Protein AF-A0AAV4ZTL1-F1 (afdb_monomer_lite)

Radius of gyration: 17.16 Å; chains: 1; bounding box: 47×33×58 Å

Sequence (222 aa):
MPHYDTDDAIWAQVLVLAEACQGESNSFTVVEPFREVDAARPLYVLIHPGDTVQTRSDVAGHSEAEAILGYSAERQEMMADDVERLKKAGWDFVVLHRFSSSYGFGTSNTVDWFEDAIDEMHERGAVLFGDQLEEAAAWLLSEARAVERPAVLLSGSWSSADYGCVAIVGSLLELAGARVHLAPSACISPDGSGEEWKPEAPTPSVEDLVAYGTSATHGPRA

Secondary structure (DSSP, 8-state):
-----TT-HHHHHHHHHHHHHTT----EEEEE--S---TTS-EEEEESTT-----TTTSTT-HHHHHHHHHHHHHHHHHHHHHHHHHHTT-EEEEEE---TTS---TTSS-HHHHHHHHHHHHHSEEEEES-HHHHHHHHHHTS-GGGSS-EEEEEB--BTTT-HHHHHHHHHHHTT--EEE-TT-BSSTTS-SPBP--SSPPPPHHHHHHHHHT-------

Structure (mmCIF, N/CA/C/O backbone):
data_AF-A0AAV4ZTL1-F1
#
_entry.id   AF-A0AAV4ZTL1-F1
#
loop_
_atom_site.group_PDB
_atom_site.id
_atom_site.type_symbol
_atom_site.label_atom_id
_atom_site.label_alt_id
_atom_site.label_comp_id
_atom_site.label_asym_id
_atom_site.label_entity_id
_atom_site.label_seq_id
_atom_site.pdbx_PDB_ins_code
_atom_site.Cartn_x
_atom_site.Cartn_y
_atom_site.Cartn_z
_atom_site.occupancy
_atom_site.B_iso_or_equiv
_atom_site.auth_seq_id
_atom_site.auth_comp_id
_atom_site.auth_asym_id
_atom_site.auth_atom_id
_atom_site.pdbx_PDB_model_num
ATOM 1 N N . MET A 1 1 ? 28.108 12.965 -8.223 1.00 27.61 1 MET A N 1
ATOM 2 C CA . MET A 1 1 ? 27.682 12.857 -6.817 1.00 27.61 1 MET A CA 1
ATOM 3 C C . MET A 1 1 ? 26.444 13.720 -6.701 1.00 27.61 1 MET A C 1
ATOM 5 O O . MET A 1 1 ? 26.608 14.934 -6.775 1.00 27.61 1 MET A O 1
ATOM 9 N N . PRO A 1 2 ? 25.232 13.150 -6.675 1.00 34.34 2 PRO A N 1
ATOM 10 C CA . PRO A 1 2 ? 24.062 13.944 -6.342 1.00 34.34 2 PRO A CA 1
ATOM 11 C C . PRO A 1 2 ? 24.229 14.428 -4.898 1.00 34.34 2 PRO A C 1
ATOM 13 O O . PRO A 1 2 ? 24.739 13.699 -4.045 1.00 34.34 2 PRO A O 1
ATOM 16 N N . HIS A 1 3 ? 23.911 15.697 -4.670 1.00 29.69 3 HIS A N 1
ATOM 17 C CA . HIS A 1 3 ? 23.883 16.292 -3.345 1.00 29.69 3 HIS A CA 1
ATOM 18 C C . HIS A 1 3 ? 22.643 15.758 -2.630 1.00 29.69 3 HIS A C 1
ATOM 20 O O . HIS A 1 3 ? 21.540 16.186 -2.940 1.00 29.69 3 HIS A O 1
ATOM 26 N N . TYR A 1 4 ? 22.829 14.808 -1.719 1.00 42.81 4 TYR A N 1
ATOM 27 C CA . TYR A 1 4 ? 21.798 14.460 -0.753 1.00 42.81 4 TYR A CA 1
ATOM 28 C C . TYR A 1 4 ? 21.835 15.526 0.336 1.00 42.81 4 TYR A C 1
ATOM 30 O O . TYR A 1 4 ? 22.854 15.663 1.023 1.00 42.81 4 TYR A O 1
ATOM 38 N N . ASP A 1 5 ? 20.764 16.308 0.457 1.00 41.34 5 ASP A N 1
ATOM 39 C CA . ASP A 1 5 ? 20.513 16.999 1.712 1.00 41.34 5 ASP A CA 1
ATOM 40 C C . ASP A 1 5 ? 20.334 15.925 2.785 1.00 41.34 5 ASP A C 1
ATOM 42 O O . ASP A 1 5 ? 19.692 14.896 2.587 1.00 41.34 5 ASP A O 1
ATOM 46 N N . THR A 1 6 ? 20.969 16.142 3.925 1.00 39.81 6 THR A N 1
ATOM 47 C CA . THR A 1 6 ? 20.973 15.272 5.106 1.00 39.81 6 THR A CA 1
ATOM 48 C C . THR A 1 6 ? 19.593 15.054 5.747 1.00 39.81 6 THR A C 1
ATOM 50 O O . THR A 1 6 ? 19.524 14.482 6.834 1.00 39.81 6 THR A O 1
ATOM 53 N N . ASP A 1 7 ? 18.519 15.495 5.096 1.00 47.19 7 ASP A N 1
ATOM 54 C CA . ASP A 1 7 ? 17.181 15.611 5.667 1.00 47.19 7 ASP A CA 1
ATOM 55 C C . ASP A 1 7 ? 16.284 14.393 5.416 1.00 47.19 7 ASP A C 1
ATOM 57 O O . ASP A 1 7 ? 15.260 14.289 6.083 1.00 47.19 7 ASP A 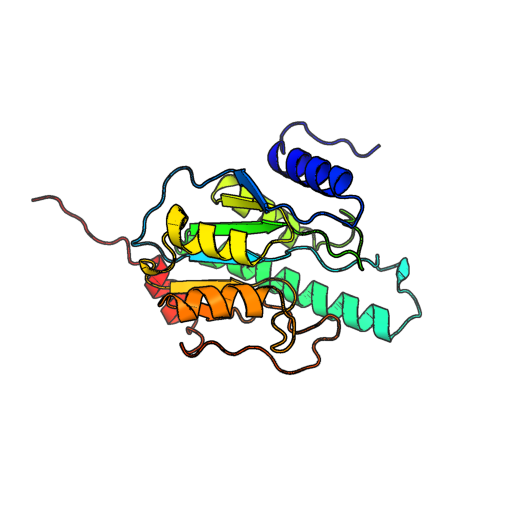O 1
ATOM 61 N N . ASP A 1 8 ? 16.698 13.408 4.608 1.00 65.38 8 ASP A N 1
ATOM 62 C CA . ASP A 1 8 ? 15.930 12.165 4.452 1.00 65.38 8 ASP A CA 1
ATOM 63 C C . ASP A 1 8 ? 16.649 10.918 5.000 1.00 65.38 8 ASP A C 1
ATOM 65 O O . ASP A 1 8 ? 17.135 10.022 4.300 1.00 65.38 8 ASP A O 1
ATOM 69 N N . ALA A 1 9 ? 16.767 10.889 6.330 1.00 75.50 9 ALA A N 1
ATOM 70 C CA . ALA A 1 9 ? 17.403 9.798 7.065 1.00 75.50 9 ALA A CA 1
ATOM 71 C C . ALA A 1 9 ? 16.668 8.452 6.916 1.00 75.50 9 ALA A C 1
ATOM 73 O O . ALA A 1 9 ? 17.272 7.406 7.173 1.00 75.50 9 ALA A O 1
ATOM 74 N N . ILE A 1 10 ? 15.386 8.467 6.542 1.00 77.75 10 ILE A N 1
ATOM 75 C CA . ILE A 1 10 ? 14.560 7.266 6.375 1.00 77.75 10 ILE A CA 1
ATOM 76 C C . ILE A 1 10 ? 14.900 6.612 5.044 1.00 77.75 10 ILE A C 1
ATOM 78 O O . ILE A 1 10 ? 15.256 5.429 5.015 1.00 77.75 10 ILE A O 1
ATOM 82 N N . TRP A 1 11 ? 14.897 7.388 3.960 1.00 76.31 11 TRP A N 1
ATOM 83 C CA . TRP A 1 11 ? 15.276 6.875 2.650 1.00 76.31 11 TRP A CA 1
ATOM 84 C C . TRP A 1 11 ? 16.712 6.349 2.624 1.00 76.31 11 TRP A C 1
ATOM 86 O O . TRP A 1 11 ? 16.974 5.254 2.123 1.00 76.31 11 TRP A O 1
ATOM 96 N N . ALA A 1 12 ? 17.646 7.053 3.270 1.00 77.50 12 ALA A N 1
ATOM 97 C CA . ALA A 1 12 ? 19.020 6.576 3.410 1.00 77.50 12 ALA A CA 1
ATOM 98 C C . ALA A 1 12 ? 19.103 5.205 4.112 1.00 77.50 12 ALA A C 1
ATOM 100 O O . ALA A 1 12 ? 19.900 4.353 3.716 1.00 77.50 12 ALA A O 1
ATOM 101 N N . GLN A 1 13 ? 18.272 4.960 5.131 1.00 80.00 13 GLN A N 1
ATOM 102 C CA . GLN A 1 13 ? 18.209 3.660 5.807 1.00 80.00 13 GLN A CA 1
ATOM 103 C C . GLN A 1 13 ? 17.609 2.575 4.914 1.00 80.00 13 GLN A C 1
ATOM 105 O O . GLN A 1 13 ? 18.145 1.467 4.873 1.00 80.00 13 GLN A O 1
ATOM 110 N N . VAL A 1 14 ? 16.549 2.890 4.164 1.00 78.62 14 VAL A N 1
ATOM 111 C CA . VAL A 1 14 ? 15.962 1.978 3.170 1.00 78.62 14 VAL A CA 1
ATOM 112 C C . VAL A 1 14 ? 17.004 1.573 2.125 1.00 78.62 14 VAL A C 1
ATOM 114 O O . VAL A 1 14 ? 17.140 0.386 1.837 1.00 78.62 14 VAL A O 1
ATOM 117 N N . LEU A 1 15 ? 17.797 2.521 1.616 1.00 77.00 15 LEU A N 1
ATOM 118 C CA . LEU A 1 15 ? 18.867 2.243 0.653 1.00 77.00 15 LEU A CA 1
ATOM 119 C C . LEU A 1 15 ? 19.981 1.371 1.245 1.00 77.00 15 LEU A C 1
ATOM 121 O O . LEU A 1 15 ? 20.440 0.444 0.581 1.00 77.00 15 LEU A O 1
ATOM 125 N N . VAL A 1 16 ? 20.391 1.617 2.494 1.00 79.88 16 VAL A N 1
ATOM 126 C CA . VAL A 1 16 ? 21.383 0.773 3.188 1.00 79.88 16 VAL A CA 1
ATOM 127 C C . VAL A 1 16 ? 20.865 -0.652 3.362 1.00 79.88 16 VAL A C 1
ATOM 129 O O . VAL A 1 16 ? 21.609 -1.608 3.137 1.00 79.88 16 VAL A O 1
ATOM 132 N N . LEU A 1 17 ? 19.594 -0.807 3.744 1.00 79.38 17 LEU A N 1
ATOM 133 C CA . LEU A 1 17 ? 18.962 -2.119 3.839 1.00 79.38 17 LEU A CA 1
ATOM 134 C C . LEU A 1 17 ? 18.933 -2.788 2.463 1.00 79.38 17 LEU A C 1
ATOM 136 O O . LEU A 1 17 ? 19.418 -3.908 2.344 1.00 79.38 17 LEU A O 1
ATOM 140 N N . ALA A 1 18 ? 18.482 -2.093 1.418 1.00 75.31 18 ALA A N 1
ATOM 141 C CA . ALA A 1 18 ? 18.460 -2.604 0.048 1.00 75.31 18 ALA A CA 1
ATOM 142 C C . ALA A 1 18 ? 19.847 -3.042 -0.456 1.00 75.31 18 ALA A C 1
ATOM 144 O O . ALA A 1 18 ? 19.978 -4.120 -1.037 1.00 75.31 18 ALA A O 1
ATOM 145 N N . GLU A 1 19 ? 20.900 -2.264 -0.192 1.00 75.56 19 GLU A N 1
ATOM 146 C CA . GLU A 1 19 ? 22.274 -2.614 -0.573 1.00 75.56 19 GLU A CA 1
ATOM 147 C C . GLU A 1 19 ? 22.782 -3.847 0.190 1.00 75.56 19 GLU A C 1
ATOM 149 O O . GLU A 1 19 ? 23.400 -4.738 -0.400 1.00 75.56 19 GLU A O 1
ATOM 154 N N . ALA A 1 20 ? 22.468 -3.950 1.486 1.00 73.81 20 ALA A N 1
ATOM 155 C CA . ALA A 1 20 ? 22.814 -5.111 2.305 1.00 73.81 20 ALA A CA 1
ATOM 156 C C . ALA A 1 20 ? 22.097 -6.395 1.852 1.00 73.81 20 ALA A C 1
ATOM 158 O O . ALA A 1 20 ? 22.579 -7.495 2.122 1.00 73.81 20 ALA A O 1
ATOM 159 N N . CYS A 1 21 ? 20.967 -6.264 1.154 1.00 68.81 21 CYS A N 1
ATOM 160 C CA . CYS A 1 21 ? 20.159 -7.388 0.703 1.00 68.81 21 CYS A CA 1
ATOM 161 C C . CYS A 1 21 ? 20.753 -8.136 -0.497 1.00 68.81 21 CYS A C 1
ATOM 163 O O . CYS A 1 21 ? 20.411 -9.301 -0.667 1.00 68.81 21 CYS A O 1
ATOM 165 N N . GLN A 1 22 ? 21.610 -7.507 -1.317 1.00 62.38 22 GLN A N 1
ATOM 166 C CA . GLN A 1 22 ? 22.313 -8.095 -2.482 1.00 62.38 22 GLN A CA 1
ATOM 167 C C . GLN A 1 22 ? 21.495 -9.093 -3.346 1.00 62.38 22 GLN A C 1
ATOM 169 O O . GLN A 1 22 ? 22.062 -10.000 -3.950 1.00 62.38 22 GLN A O 1
ATOM 174 N N . GLY A 1 23 ? 20.168 -8.935 -3.435 1.00 55.22 23 GLY A N 1
ATOM 175 C CA . GLY A 1 23 ? 19.275 -9.837 -4.177 1.00 55.22 23 GLY A CA 1
ATOM 176 C C . GLY A 1 23 ? 18.859 -11.139 -3.467 1.00 55.22 23 GLY A C 1
ATOM 177 O O . GLY A 1 23 ? 18.224 -11.974 -4.105 1.00 55.22 23 GLY A O 1
ATOM 178 N N . GLU A 1 24 ? 19.175 -11.322 -2.180 1.00 54.44 24 GLU A N 1
ATOM 179 C CA . GLU A 1 24 ? 18.885 -12.543 -1.400 1.00 54.44 24 GLU A CA 1
ATOM 180 C C . GLU A 1 24 ? 18.150 -12.294 -0.066 1.00 54.44 24 GLU A C 1
ATOM 182 O O . GLU A 1 24 ? 18.087 -13.187 0.787 1.00 54.44 24 GLU A O 1
ATOM 187 N N . SER A 1 25 ? 17.617 -11.097 0.187 1.00 55.78 25 SER A N 1
ATOM 188 C CA . SER A 1 25 ? 17.125 -10.813 1.536 1.00 55.78 25 SER A CA 1
ATOM 189 C C . SER A 1 25 ? 15.776 -11.433 1.855 1.00 55.78 25 SER A C 1
ATOM 191 O O . SER A 1 25 ? 14.720 -10.942 1.482 1.00 55.78 25 SER A O 1
ATOM 193 N N . ASN A 1 26 ? 15.840 -12.465 2.688 1.00 59.97 26 ASN A N 1
ATOM 194 C CA . ASN A 1 26 ? 14.713 -13.038 3.408 1.00 59.97 26 ASN A CA 1
ATOM 195 C C . ASN A 1 26 ? 14.472 -12.318 4.748 1.00 59.97 26 ASN A C 1
ATOM 197 O O . ASN A 1 26 ? 14.180 -12.985 5.735 1.00 59.97 26 ASN A O 1
ATOM 201 N N . SER A 1 27 ? 14.670 -11.003 4.868 1.00 75.62 27 SER A N 1
ATOM 202 C CA . SER A 1 27 ? 14.387 -10.286 6.123 1.00 75.62 27 SER A CA 1
ATOM 203 C C . SER A 1 27 ? 13.183 -9.363 5.989 1.00 75.62 27 SER A C 1
ATOM 205 O O . SER A 1 27 ? 12.902 -8.848 4.912 1.00 75.62 27 SER A O 1
ATOM 207 N N . PHE A 1 28 ? 12.467 -9.173 7.094 1.00 88.00 28 PHE A N 1
ATOM 208 C CA . PHE A 1 28 ? 11.519 -8.084 7.297 1.00 88.00 28 PHE A CA 1
ATOM 209 C C . PHE A 1 28 ? 12.088 -7.151 8.365 1.00 88.00 28 PHE A C 1
ATOM 211 O O . PHE A 1 28 ? 12.741 -7.579 9.320 1.00 88.00 28 PHE A O 1
ATOM 218 N N . THR A 1 29 ? 11.916 -5.850 8.180 1.00 90.62 29 THR A N 1
ATOM 219 C CA . THR A 1 29 ? 12.429 -4.819 9.078 1.00 90.62 29 THR A CA 1
ATOM 220 C C . THR A 1 29 ? 11.440 -3.671 9.149 1.00 90.62 29 THR A C 1
ATOM 222 O O . THR A 1 29 ? 10.982 -3.150 8.137 1.00 90.62 29 THR A O 1
ATOM 225 N N . VAL A 1 30 ? 11.137 -3.246 10.369 1.00 92.12 30 VAL A N 1
ATOM 226 C CA . VAL A 1 30 ? 10.421 -1.997 10.621 1.00 92.12 30 VAL A CA 1
ATOM 227 C C . VAL A 1 30 ? 11.470 -0.889 10.655 1.00 92.12 30 VAL A C 1
ATOM 229 O O . VAL A 1 30 ? 12.290 -0.860 11.572 1.00 92.12 30 VAL A O 1
ATOM 232 N N . VAL A 1 31 ? 11.479 -0.025 9.640 1.00 89.69 31 VAL A N 1
ATOM 233 C CA . VAL A 1 31 ? 12.410 1.111 9.536 1.00 89.69 31 VAL A CA 1
ATOM 234 C C . VAL A 1 31 ? 11.935 2.246 10.438 1.00 89.69 31 VAL A C 1
ATOM 236 O O . VAL A 1 31 ? 12.693 2.745 11.265 1.00 89.69 31 VAL A O 1
ATOM 239 N N . GLU A 1 32 ? 10.649 2.582 10.347 1.00 92.62 32 GLU A N 1
ATOM 240 C CA . GLU A 1 32 ? 9.984 3.514 11.256 1.00 92.62 32 GLU A CA 1
ATOM 241 C C . GLU A 1 32 ? 8.600 2.959 11.625 1.00 92.62 32 GLU A C 1
ATOM 243 O O . GLU A 1 32 ? 7.787 2.701 10.738 1.00 92.62 32 GLU A O 1
ATOM 248 N N . PRO A 1 33 ? 8.303 2.714 12.913 1.00 93.19 33 PRO A N 1
ATOM 249 C CA . PRO A 1 33 ? 6.962 2.329 13.333 1.00 93.19 33 PRO A CA 1
ATOM 250 C C . PRO A 1 33 ? 6.037 3.551 13.377 1.00 93.19 33 PRO A C 1
ATOM 252 O O . PRO A 1 33 ? 6.486 4.694 13.435 1.00 93.19 33 PRO A O 1
ATOM 255 N N . PHE A 1 34 ? 4.728 3.312 13.475 1.00 90.38 34 PHE A N 1
ATOM 256 C CA . PHE A 1 34 ? 3.788 4.381 13.802 1.00 90.38 34 PHE A CA 1
ATOM 257 C C . PHE A 1 34 ? 4.176 5.086 15.105 1.00 90.38 34 PHE A C 1
ATOM 259 O O . PHE A 1 34 ? 4.433 4.445 16.126 1.00 90.38 34 PHE A O 1
ATOM 266 N N . ARG A 1 35 ? 4.124 6.421 15.097 1.00 86.81 35 ARG A N 1
ATOM 267 C CA . ARG A 1 35 ? 4.244 7.221 16.327 1.00 86.81 35 ARG A CA 1
ATOM 268 C C . ARG A 1 35 ? 3.035 7.034 17.239 1.00 86.81 35 ARG A C 1
ATOM 270 O O . ARG A 1 35 ? 3.176 6.986 18.457 1.00 86.81 35 ARG A O 1
ATOM 277 N N . GLU A 1 36 ? 1.855 6.923 16.638 1.00 86.31 36 GLU A N 1
ATOM 278 C CA . GLU A 1 36 ? 0.590 6.635 17.302 1.00 86.31 36 GLU A CA 1
ATOM 279 C C . GLU A 1 36 ? -0.311 5.859 16.337 1.00 86.31 36 GLU A C 1
ATOM 281 O O . GLU A 1 36 ? -0.313 6.129 15.137 1.00 86.31 36 GLU A O 1
ATOM 286 N N . VAL A 1 37 ? -1.064 4.893 16.864 1.00 87.25 37 VAL A N 1
ATOM 287 C CA . VAL A 1 37 ? -2.004 4.071 16.095 1.00 87.25 37 VAL A CA 1
ATOM 288 C C . VAL A 1 37 ? -3.419 4.372 16.567 1.00 87.25 37 VAL A C 1
ATOM 290 O O . VAL A 1 37 ? -3.788 4.033 17.694 1.00 87.25 37 VAL A O 1
ATOM 293 N N . ASP A 1 38 ? -4.228 4.962 15.689 1.00 88.69 38 ASP A N 1
ATOM 294 C CA . ASP A 1 38 ? -5.650 5.200 15.927 1.00 88.69 38 ASP A CA 1
ATOM 295 C C . ASP A 1 38 ? -6.482 4.204 15.114 1.00 88.69 38 ASP A C 1
ATOM 297 O O . ASP A 1 38 ? -6.737 4.400 13.929 1.00 88.69 38 ASP A O 1
ATOM 301 N N . ALA A 1 39 ? -6.929 3.123 15.757 1.00 88.44 39 ALA A N 1
ATOM 302 C CA . ALA A 1 39 ? -7.715 2.079 15.098 1.00 88.44 39 ALA A CA 1
ATOM 303 C C . ALA A 1 39 ? -9.040 2.593 14.495 1.00 88.44 39 ALA A C 1
ATOM 305 O O . ALA A 1 39 ? -9.591 1.942 13.612 1.00 88.44 39 ALA A O 1
ATOM 306 N N . ALA A 1 40 ? -9.540 3.763 14.919 1.00 89.56 40 ALA A N 1
ATOM 307 C CA . ALA A 1 40 ? -10.729 4.369 14.324 1.00 89.56 40 ALA A CA 1
ATOM 308 C C . ALA A 1 40 ? -10.458 4.995 12.946 1.00 89.56 40 ALA A C 1
ATOM 310 O O . ALA A 1 40 ? -11.406 5.268 12.208 1.00 89.56 40 ALA A O 1
ATOM 311 N N . ARG A 1 41 ? -9.188 5.221 12.585 1.00 92.31 41 ARG A N 1
ATOM 312 C CA . ARG A 1 41 ? -8.804 5.726 11.265 1.00 92.31 41 ARG A CA 1
ATOM 313 C C . ARG A 1 41 ? -8.608 4.579 10.289 1.00 92.31 41 ARG A C 1
ATOM 315 O O . ARG A 1 41 ? -8.015 3.569 10.668 1.00 92.31 41 ARG A O 1
ATOM 322 N N . PRO A 1 42 ? -9.050 4.721 9.035 1.00 95.25 42 PRO A N 1
ATOM 323 C CA . PRO A 1 42 ? -8.707 3.779 7.980 1.00 95.25 42 PRO A CA 1
ATOM 324 C C . PRO A 1 42 ? -7.205 3.815 7.661 1.00 95.25 42 PRO A C 1
ATOM 326 O O . PRO A 1 42 ? -6.513 4.792 7.956 1.00 95.25 42 PRO A O 1
ATOM 329 N N . LEU A 1 43 ? -6.716 2.735 7.055 1.00 96.50 43 LEU A N 1
ATOM 330 C CA . LEU A 1 43 ? -5.301 2.520 6.761 1.00 96.50 43 LEU A CA 1
ATOM 331 C C . LEU A 1 43 ? -5.071 2.400 5.253 1.00 96.50 43 LEU A C 1
ATOM 333 O O . LEU A 1 43 ? -5.728 1.597 4.597 1.00 96.50 43 LEU A O 1
ATOM 337 N N . TYR A 1 44 ? -4.117 3.155 4.717 1.00 96.19 44 TYR A N 1
ATOM 338 C CA . TYR A 1 44 ? -3.590 2.974 3.367 1.00 96.19 44 TYR A CA 1
ATOM 339 C C . TYR A 1 44 ? -2.228 2.287 3.441 1.00 96.19 44 TYR A C 1
ATOM 341 O O . TYR A 1 44 ? -1.335 2.758 4.146 1.00 96.19 44 TYR A O 1
ATOM 349 N N . VAL A 1 45 ? -2.069 1.172 2.730 1.00 96.19 45 VAL A N 1
ATOM 350 C CA . VAL A 1 45 ? -0.812 0.421 2.657 1.00 96.19 45 VAL A CA 1
ATOM 351 C C . VAL A 1 45 ? -0.331 0.414 1.215 1.00 96.19 45 VAL A C 1
ATOM 353 O O . VAL A 1 45 ? -0.996 -0.132 0.334 1.00 96.19 45 VAL A O 1
ATOM 356 N N . LEU A 1 46 ? 0.841 0.994 0.986 1.00 93.50 46 LEU A N 1
ATOM 357 C CA . LEU A 1 46 ? 1.492 1.028 -0.313 1.00 93.50 46 LEU A CA 1
ATOM 358 C C . LEU A 1 46 ? 2.649 0.029 -0.333 1.00 93.50 46 LEU A C 1
ATOM 360 O O . LEU A 1 46 ? 3.629 0.189 0.395 1.00 93.50 46 LEU A O 1
ATOM 364 N N . ILE A 1 47 ? 2.532 -1.017 -1.146 1.00 90.44 47 ILE A N 1
ATOM 365 C CA . ILE A 1 47 ? 3.512 -2.105 -1.217 1.00 90.44 47 ILE A CA 1
ATOM 366 C C . ILE A 1 47 ? 4.330 -1.958 -2.491 1.00 90.44 47 ILE A C 1
ATOM 368 O O . ILE A 1 47 ? 3.787 -1.957 -3.588 1.00 90.44 47 ILE A O 1
ATOM 372 N N . HIS A 1 48 ? 5.652 -1.922 -2.369 1.00 81.44 48 HIS A N 1
ATOM 373 C CA . HIS A 1 48 ? 6.542 -1.881 -3.527 1.00 81.44 48 HIS A CA 1
ATOM 374 C C . HIS A 1 48 ? 6.316 -0.632 -4.409 1.00 81.44 48 HIS A C 1
ATOM 376 O O . HIS A 1 48 ? 5.976 -0.759 -5.589 1.00 81.44 48 HIS A O 1
ATOM 382 N N . PRO A 1 49 ? 6.484 0.584 -3.856 1.00 68.94 49 PRO A N 1
ATOM 383 C CA . PRO A 1 49 ? 6.115 1.819 -4.547 1.00 68.94 49 PRO A CA 1
ATOM 384 C C . PRO A 1 49 ? 6.887 2.074 -5.858 1.00 68.94 49 PRO A C 1
ATOM 386 O O . PRO A 1 49 ? 6.379 2.773 -6.719 1.00 68.94 49 PRO A O 1
ATOM 389 N N . GLY A 1 50 ? 8.085 1.509 -6.050 1.00 60.19 50 GLY A N 1
ATOM 390 C CA . GLY A 1 50 ? 9.030 1.961 -7.084 1.00 60.19 50 GLY A CA 1
ATOM 391 C C . GLY A 1 50 ? 9.411 0.978 -8.197 1.00 60.19 50 GLY A C 1
ATOM 392 O O . GLY A 1 50 ? 10.501 1.121 -8.749 1.00 60.19 50 GLY A O 1
ATOM 393 N N . ASP A 1 51 ? 8.595 -0.020 -8.548 1.00 59.12 51 ASP A N 1
ATOM 394 C CA . ASP A 1 51 ? 8.972 -0.936 -9.638 1.00 59.12 51 ASP A CA 1
ATOM 395 C C . ASP A 1 51 ? 8.741 -0.319 -11.033 1.00 59.12 51 ASP A C 1
ATOM 397 O O . ASP A 1 51 ? 7.702 -0.490 -11.670 1.00 59.12 51 ASP A O 1
ATOM 401 N N . THR A 1 52 ? 9.778 0.351 -11.540 1.00 49.69 52 THR A N 1
ATOM 402 C CA . THR A 1 52 ? 10.109 0.423 -12.973 1.00 49.69 52 THR A CA 1
ATOM 403 C C . THR A 1 52 ? 11.592 0.676 -13.141 1.00 49.69 52 THR A C 1
ATOM 405 O O . THR A 1 52 ? 12.136 1.613 -12.572 1.00 49.69 52 THR A O 1
ATOM 408 N N . VAL A 1 53 ? 12.278 -0.145 -13.931 1.00 46.91 53 VAL A N 1
ATOM 409 C CA . VAL A 1 53 ? 13.761 -0.192 -13.917 1.00 46.91 53 VAL A CA 1
ATOM 410 C C . VAL A 1 53 ? 14.376 0.177 -15.234 1.00 46.91 53 VAL A C 1
ATOM 412 O O . VAL A 1 53 ? 15.475 -0.229 -15.590 1.00 46.91 53 VAL A O 1
ATOM 415 N N . GLN A 1 54 ? 13.662 0.974 -15.997 1.00 51.06 54 GLN A N 1
ATOM 416 C CA . GLN A 1 54 ? 14.174 1.368 -17.278 1.00 51.06 54 GLN A CA 1
ATOM 417 C C . GLN A 1 54 ? 13.934 2.856 -17.396 1.00 51.06 54 GLN A C 1
ATOM 419 O O . GLN A 1 54 ? 12.794 3.316 -17.444 1.00 51.06 54 GLN A O 1
ATOM 424 N N . THR A 1 55 ? 15.025 3.622 -17.387 1.00 55.94 55 THR A N 1
ATOM 425 C CA . THR A 1 55 ? 14.927 5.031 -17.746 1.00 55.94 55 THR A CA 1
ATOM 426 C C . THR A 1 55 ? 14.325 5.106 -19.151 1.00 55.94 55 THR A C 1
ATOM 428 O O . THR A 1 55 ? 14.474 4.183 -19.958 1.00 55.94 55 THR A O 1
ATOM 431 N N . ARG A 1 56 ? 13.674 6.219 -19.506 1.00 60.72 56 ARG A N 1
ATOM 432 C CA . ARG A 1 56 ? 13.163 6.411 -20.881 1.00 60.72 56 ARG A CA 1
ATOM 433 C C . ARG A 1 56 ? 14.244 6.188 -21.952 1.00 60.72 56 ARG A C 1
ATOM 435 O O . ARG A 1 56 ? 13.921 5.805 -23.070 1.00 60.72 56 ARG A O 1
ATOM 442 N N . SER A 1 57 ? 15.518 6.408 -21.617 1.00 61.38 57 SER A N 1
ATOM 443 C CA . SER A 1 57 ? 16.664 6.089 -22.475 1.00 61.38 57 SER A CA 1
ATOM 444 C C . SER A 1 57 ? 16.988 4.596 -22.573 1.00 61.38 57 SER A C 1
ATOM 446 O O . SER A 1 57 ? 17.435 4.170 -23.635 1.00 61.38 57 SER A O 1
ATOM 448 N N . ASP A 1 58 ? 16.756 3.809 -21.522 1.00 63.53 58 ASP A N 1
ATOM 449 C CA . ASP A 1 58 ? 17.039 2.365 -21.500 1.00 63.53 58 ASP A CA 1
ATOM 450 C C . ASP A 1 58 ? 16.026 1.558 -22.326 1.00 63.53 58 ASP A C 1
ATOM 452 O O . ASP A 1 58 ? 16.354 0.482 -22.821 1.00 63.53 58 ASP A O 1
ATOM 456 N N . VAL A 1 59 ? 14.807 2.083 -22.503 1.00 67.25 59 VAL A N 1
ATOM 457 C CA . VAL A 1 59 ? 13.735 1.435 -23.287 1.00 67.25 59 VAL A CA 1
ATOM 458 C C . VAL A 1 59 ? 13.583 1.964 -24.704 1.00 67.25 59 VAL A C 1
ATOM 460 O O . VAL A 1 59 ? 12.780 1.427 -25.461 1.00 67.25 59 VAL A O 1
ATOM 463 N N . ALA A 1 60 ? 14.318 3.012 -25.080 1.00 71.50 60 ALA A N 1
ATOM 464 C CA . ALA A 1 60 ? 14.104 3.699 -26.347 1.00 71.50 60 ALA A CA 1
ATOM 465 C C . ALA A 1 60 ? 14.235 2.736 -27.542 1.00 71.50 60 ALA A C 1
ATOM 467 O O . ALA A 1 60 ? 15.296 2.157 -27.784 1.00 71.50 60 ALA A O 1
ATOM 468 N N . GLY A 1 61 ? 13.154 2.582 -28.312 1.00 71.88 61 GLY A N 1
ATOM 469 C CA . GLY A 1 61 ? 13.107 1.663 -29.458 1.00 71.88 61 GLY A CA 1
ATOM 470 C C . GLY A 1 61 ? 12.720 0.218 -29.116 1.00 71.88 61 GLY A C 1
ATOM 471 O O . GLY A 1 61 ? 12.687 -0.626 -30.014 1.00 71.88 61 GLY A O 1
ATOM 472 N N . HIS A 1 62 ? 12.379 -0.062 -27.856 1.00 77.19 62 HIS A N 1
ATOM 473 C CA . HIS A 1 62 ? 11.815 -1.325 -27.384 1.00 77.19 62 HIS A CA 1
ATOM 474 C C . HIS A 1 62 ? 10.343 -1.115 -26.997 1.00 77.19 62 HIS A C 1
ATOM 476 O O . HIS A 1 62 ? 10.021 -0.852 -25.845 1.00 77.19 62 HIS A O 1
ATOM 482 N N . SER A 1 63 ? 9.426 -1.253 -27.957 1.00 78.00 63 SER A N 1
ATOM 483 C CA . SER A 1 63 ? 8.010 -0.871 -27.792 1.00 78.00 63 SER A CA 1
ATOM 484 C C . SER A 1 63 ? 7.280 -1.542 -26.620 1.00 78.00 63 SER A C 1
ATOM 486 O O . SER A 1 63 ? 6.377 -0.954 -26.040 1.00 78.00 63 SER A O 1
ATOM 488 N N . GLU A 1 64 ? 7.646 -2.778 -26.278 1.00 72.00 64 GLU A N 1
ATOM 489 C CA . GLU A 1 64 ? 7.083 -3.501 -25.127 1.00 72.00 64 GLU A CA 1
ATOM 490 C C . GLU A 1 64 ? 7.564 -2.900 -23.799 1.00 72.00 64 GLU A C 1
ATOM 492 O O . GLU A 1 64 ? 6.772 -2.647 -22.897 1.00 72.00 64 GLU A O 1
ATOM 497 N N . ALA A 1 65 ? 8.854 -2.582 -23.718 1.00 71.94 65 ALA A N 1
ATOM 498 C CA . ALA A 1 65 ? 9.469 -1.939 -22.566 1.00 71.94 65 ALA A CA 1
ATOM 499 C C . ALA A 1 65 ? 8.952 -0.499 -22.365 1.00 71.94 65 ALA A C 1
ATOM 501 O O . ALA A 1 65 ? 8.682 -0.080 -21.242 1.00 71.94 65 ALA A O 1
ATOM 502 N N . GLU A 1 66 ? 8.732 0.241 -23.457 1.00 76.00 66 GLU A N 1
ATOM 503 C CA . GLU A 1 66 ? 8.100 1.568 -23.430 1.00 76.00 66 GLU A CA 1
ATOM 504 C C . GLU A 1 66 ? 6.654 1.509 -22.912 1.00 76.00 66 GLU A C 1
ATOM 506 O O . GLU A 1 66 ? 6.239 2.386 -22.154 1.00 76.00 66 GLU A O 1
ATOM 511 N N . ALA A 1 67 ? 5.893 0.474 -23.284 1.00 76.50 67 ALA A N 1
ATOM 512 C CA . ALA A 1 67 ? 4.523 0.279 -22.811 1.00 76.50 67 ALA A CA 1
ATOM 513 C C . ALA A 1 67 ? 4.469 -0.055 -21.311 1.00 76.50 67 ALA A C 1
ATOM 515 O O . ALA A 1 67 ? 3.665 0.533 -20.591 1.00 76.50 67 ALA A O 1
ATOM 516 N N . ILE A 1 68 ? 5.360 -0.932 -20.836 1.00 74.50 68 ILE A N 1
ATOM 517 C CA . ILE A 1 68 ? 5.522 -1.261 -19.408 1.00 74.50 68 ILE A CA 1
ATOM 518 C C . ILE A 1 68 ? 5.860 -0.001 -18.600 1.00 74.50 68 ILE A C 1
ATOM 520 O O . ILE A 1 68 ? 5.240 0.273 -17.572 1.00 74.50 68 ILE A O 1
ATOM 524 N N . LEU A 1 69 ? 6.807 0.806 -19.093 1.00 75.50 69 LEU A N 1
ATOM 525 C CA . LEU A 1 69 ? 7.193 2.056 -18.440 1.00 75.50 69 LEU A CA 1
ATOM 526 C C . LEU A 1 69 ? 6.034 3.061 -18.394 1.00 75.50 69 LEU A C 1
ATOM 528 O O . LEU A 1 69 ? 5.808 3.687 -17.362 1.00 75.50 69 LEU A O 1
ATOM 532 N N . GLY A 1 70 ? 5.295 3.212 -19.498 1.00 77.75 70 GLY A N 1
ATOM 533 C CA . GLY A 1 70 ? 4.130 4.095 -19.563 1.00 77.75 70 GLY A CA 1
ATOM 534 C C . GLY A 1 70 ? 3.019 3.676 -18.600 1.00 77.75 70 GLY A C 1
ATOM 535 O O . GLY A 1 70 ? 2.487 4.520 -17.885 1.00 77.75 70 GLY A O 1
ATOM 536 N N . TYR A 1 71 ? 2.724 2.376 -18.539 1.00 79.44 71 TYR A N 1
ATOM 537 C CA . TYR A 1 71 ? 1.736 1.825 -17.618 1.00 79.44 71 TYR A CA 1
ATOM 538 C C . TYR A 1 71 ? 2.125 2.068 -16.156 1.00 79.44 71 TYR A C 1
ATOM 540 O O . TYR A 1 71 ? 1.327 2.602 -15.393 1.00 79.44 71 TYR A O 1
ATOM 548 N N . SER A 1 72 ? 3.358 1.740 -15.760 1.00 77.44 72 SER A N 1
ATOM 549 C CA . SER A 1 72 ? 3.806 1.970 -14.378 1.00 77.44 72 SER A CA 1
ATOM 550 C C . SER A 1 72 ? 3.816 3.454 -14.007 1.00 77.44 72 SER A C 1
ATOM 552 O O . SER A 1 72 ? 3.379 3.803 -12.914 1.00 77.44 72 SER A O 1
ATOM 554 N N . ALA A 1 73 ? 4.229 4.342 -14.920 1.00 79.56 73 ALA A N 1
ATOM 555 C CA . ALA A 1 73 ? 4.194 5.784 -14.677 1.00 79.56 73 ALA A CA 1
ATOM 556 C C . ALA A 1 73 ? 2.764 6.287 -14.411 1.00 79.56 73 ALA A C 1
ATOM 558 O O . ALA A 1 73 ? 2.546 7.007 -13.440 1.00 79.56 73 ALA A O 1
ATOM 559 N N . GLU A 1 74 ? 1.783 5.852 -15.210 1.00 84.12 74 GLU A N 1
ATOM 560 C CA . GLU A 1 74 ? 0.366 6.173 -14.977 1.00 84.12 74 GLU A CA 1
ATOM 561 C C . GLU A 1 74 ? -0.099 5.680 -13.599 1.00 84.12 74 GLU A C 1
ATOM 563 O O . GLU A 1 74 ? -0.797 6.388 -12.873 1.00 84.12 74 GLU A O 1
ATOM 568 N N . ARG A 1 75 ? 0.322 4.478 -13.189 1.00 86.12 75 ARG A N 1
ATOM 569 C CA . ARG A 1 75 ? -0.027 3.942 -11.869 1.00 86.12 75 ARG A CA 1
ATOM 570 C C . ARG A 1 75 ? 0.619 4.715 -10.727 1.00 86.12 75 ARG A C 1
ATOM 572 O O . ARG A 1 75 ? -0.069 4.997 -9.752 1.00 86.12 75 ARG A O 1
ATOM 579 N N . GLN A 1 76 ? 1.879 5.113 -10.858 1.00 84.25 76 GLN A N 1
ATOM 580 C CA . GLN A 1 76 ? 2.561 5.952 -9.869 1.00 84.25 76 GLN A CA 1
ATOM 581 C C . GLN A 1 76 ? 1.888 7.323 -9.723 1.00 84.25 76 GLN A C 1
ATOM 583 O O . GLN A 1 76 ? 1.674 7.775 -8.599 1.00 84.25 76 GLN A O 1
ATOM 588 N N . GLU A 1 77 ? 1.467 7.953 -10.826 1.00 87.56 77 GLU A N 1
ATOM 589 C CA . GLU A 1 77 ? 0.676 9.194 -10.781 1.00 87.56 77 GLU A CA 1
ATOM 590 C C . GLU A 1 77 ? -0.630 8.993 -9.993 1.00 87.56 77 GLU A C 1
ATOM 592 O O . GLU A 1 77 ? -0.945 9.772 -9.092 1.00 87.56 77 GLU A O 1
ATOM 597 N N . MET A 1 78 ? -1.353 7.897 -10.250 1.00 89.75 78 MET A N 1
ATOM 598 C CA . MET A 1 78 ? -2.567 7.569 -9.495 1.00 89.75 78 MET A CA 1
ATOM 599 C C . MET A 1 78 ? -2.293 7.286 -8.010 1.00 89.75 78 MET A C 1
ATOM 601 O O . MET A 1 78 ? -3.103 7.656 -7.159 1.00 89.75 78 MET A O 1
ATOM 605 N N . MET A 1 79 ? -1.182 6.621 -7.677 1.00 90.06 79 MET A N 1
ATOM 606 C CA . MET A 1 79 ? -0.795 6.369 -6.283 1.00 90.06 79 MET A CA 1
ATOM 607 C C . MET A 1 79 ? -0.490 7.679 -5.552 1.00 90.06 79 MET A C 1
ATOM 609 O O . MET A 1 79 ? -0.880 7.830 -4.395 1.00 90.06 79 MET A O 1
ATOM 613 N N . ALA A 1 80 ? 0.160 8.633 -6.218 1.00 89.44 80 ALA A N 1
ATOM 614 C CA . ALA A 1 80 ? 0.428 9.954 -5.659 1.00 89.44 80 ALA A CA 1
ATOM 615 C C . ALA A 1 80 ? -0.875 10.726 -5.380 1.00 89.44 80 ALA A C 1
ATOM 617 O O . ALA A 1 80 ? -1.068 11.271 -4.290 1.00 89.44 80 ALA A O 1
ATOM 618 N N . ASP A 1 81 ? -1.820 10.688 -6.325 1.00 91.25 81 ASP A N 1
ATOM 619 C CA . ASP A 1 81 ? -3.160 11.260 -6.145 1.00 91.25 81 ASP A CA 1
ATOM 620 C C . ASP A 1 81 ? -3.924 10.608 -4.979 1.00 91.25 81 ASP A C 1
ATOM 622 O O . ASP A 1 81 ? -4.627 11.293 -4.221 1.00 91.25 81 ASP A O 1
ATOM 626 N N . ASP A 1 82 ? -3.781 9.290 -4.807 1.00 91.56 82 ASP A N 1
ATOM 627 C CA . ASP A 1 82 ? -4.344 8.566 -3.669 1.00 91.56 82 ASP A CA 1
ATOM 628 C C . ASP A 1 82 ? -3.764 9.068 -2.347 1.00 91.56 82 ASP A C 1
ATOM 630 O O . ASP A 1 82 ? -4.540 9.404 -1.448 1.00 91.56 82 ASP A O 1
ATOM 634 N N . VAL A 1 83 ? -2.438 9.187 -2.228 1.00 91.19 83 VAL A N 1
ATOM 635 C CA . VAL A 1 83 ? -1.785 9.696 -1.009 1.00 91.19 83 VAL A CA 1
ATOM 636 C C . VAL A 1 83 ? -2.327 11.074 -0.644 1.00 91.19 83 VAL A C 1
ATOM 638 O O . VAL A 1 83 ? -2.834 11.264 0.466 1.00 91.19 83 VAL A O 1
ATOM 641 N N . GLU A 1 84 ? -2.324 12.011 -1.591 1.00 91.31 84 GLU A N 1
ATOM 642 C CA . GLU A 1 84 ? -2.779 13.386 -1.368 1.00 91.31 84 GLU A CA 1
ATOM 643 C C . GLU A 1 84 ? -4.251 13.468 -0.940 1.00 91.31 84 GLU A C 1
ATOM 645 O O . GLU A 1 84 ? -4.633 14.246 -0.051 1.00 91.31 84 GLU A O 1
ATOM 650 N N . ARG A 1 85 ? -5.110 12.651 -1.553 1.00 90.44 85 ARG A N 1
ATOM 651 C CA . ARG A 1 85 ? -6.536 12.586 -1.215 1.00 90.44 85 ARG A CA 1
ATOM 652 C C . ARG A 1 85 ? -6.763 11.974 0.165 1.00 90.44 85 ARG A C 1
ATOM 654 O O . ARG A 1 85 ? -7.505 12.539 0.974 1.00 90.44 85 ARG A O 1
ATOM 661 N N . LEU A 1 86 ? -6.148 10.828 0.439 1.00 91.69 86 LEU A N 1
ATOM 662 C CA . LEU A 1 86 ? -6.342 10.071 1.679 1.00 91.69 86 LEU A CA 1
ATOM 663 C C . LEU A 1 86 ? -5.728 10.806 2.877 1.00 91.69 86 LEU A C 1
ATOM 665 O O . LEU A 1 86 ? -6.286 10.786 3.977 1.00 91.69 86 LEU A O 1
ATOM 669 N N . LYS A 1 87 ? -4.661 11.576 2.646 1.00 89.75 87 LYS A N 1
ATOM 670 C CA . LYS A 1 87 ? -4.045 12.469 3.633 1.00 89.75 87 LYS A CA 1
ATOM 671 C C . LYS A 1 87 ? -5.023 13.528 4.109 1.00 89.75 87 LYS A C 1
ATOM 673 O O . LYS A 1 87 ? -5.185 13.706 5.317 1.00 89.75 87 LYS A O 1
ATOM 678 N N . LYS A 1 88 ? -5.704 14.204 3.178 1.00 89.00 88 LYS A N 1
ATOM 679 C CA . LYS A 1 88 ? -6.750 15.198 3.492 1.00 89.00 88 LYS A CA 1
ATOM 680 C C . LYS A 1 88 ? -7.931 14.561 4.213 1.00 89.00 88 LYS A C 1
ATOM 682 O O . LYS A 1 88 ? -8.548 15.200 5.061 1.00 89.00 88 LYS A O 1
ATOM 687 N N . ALA A 1 89 ? -8.214 13.303 3.894 1.00 88.75 89 ALA A N 1
ATOM 688 C CA . ALA A 1 89 ? -9.227 12.519 4.570 1.00 88.75 89 ALA A CA 1
ATOM 689 C C . ALA A 1 89 ? -8.761 11.973 5.933 1.00 88.75 89 ALA A C 1
ATOM 691 O O . ALA A 1 89 ? -9.582 11.413 6.628 1.00 88.75 89 ALA A O 1
ATOM 692 N N . GLY A 1 90 ? -7.508 12.138 6.369 1.00 90.50 90 GLY A N 1
ATOM 693 C CA . GLY A 1 90 ? -7.072 11.704 7.705 1.00 90.50 90 GLY A CA 1
ATOM 694 C C . GLY A 1 90 ? -6.817 10.200 7.844 1.00 90.50 90 GLY A C 1
ATOM 695 O O . GLY A 1 90 ? -6.959 9.660 8.939 1.00 90.50 90 GLY A O 1
ATOM 696 N N . TRP A 1 91 ? -6.457 9.531 6.750 1.00 93.81 91 TRP A N 1
ATOM 697 C CA . TRP A 1 91 ? -6.016 8.135 6.771 1.00 93.81 91 TRP A CA 1
ATOM 698 C C . TRP A 1 91 ? -4.620 8.001 7.395 1.00 93.81 91 TRP A C 1
ATOM 700 O O . TRP A 1 91 ? -3.804 8.925 7.308 1.00 93.81 91 TRP A O 1
ATOM 710 N N . ASP A 1 92 ? -4.352 6.839 7.991 1.00 95.12 92 ASP A N 1
ATOM 711 C CA . ASP A 1 92 ? -3.004 6.434 8.397 1.00 95.12 92 ASP A CA 1
ATOM 712 C C . ASP A 1 92 ? -2.294 5.728 7.231 1.00 95.12 92 ASP A C 1
ATOM 714 O O . ASP A 1 92 ? -2.937 5.104 6.384 1.00 95.12 92 ASP A O 1
ATOM 718 N N . PHE A 1 93 ? -0.964 5.801 7.204 1.00 95.50 93 PHE A N 1
ATOM 719 C CA . PHE A 1 93 ? -0.143 5.355 6.078 1.00 95.50 93 PHE A CA 1
ATOM 720 C C . PHE A 1 93 ? 0.863 4.285 6.493 1.00 95.50 93 PHE A C 1
ATOM 722 O O . PHE A 1 93 ? 1.521 4.413 7.523 1.00 95.50 93 PHE A O 1
ATOM 729 N N . VAL A 1 94 ? 1.023 3.255 5.667 1.00 96.31 94 VAL A N 1
ATOM 730 C CA . VAL A 1 94 ? 2.163 2.334 5.714 1.00 96.31 94 VAL A CA 1
ATOM 731 C C . VAL A 1 94 ? 2.762 2.244 4.325 1.00 96.31 94 VAL A C 1
ATOM 733 O O . VAL A 1 94 ? 2.035 2.018 3.359 1.00 96.31 94 VAL A O 1
ATOM 736 N N . VAL A 1 95 ? 4.079 2.361 4.222 1.00 93.62 95 VAL A N 1
ATOM 737 C CA . VAL A 1 95 ? 4.812 2.013 3.004 1.00 93.62 95 VAL A CA 1
ATOM 738 C C . VAL A 1 95 ? 5.688 0.797 3.277 1.00 93.62 95 VAL A C 1
ATOM 740 O O . VAL A 1 95 ? 6.419 0.757 4.265 1.00 93.62 95 VAL A O 1
ATOM 743 N N . LEU A 1 96 ? 5.593 -0.216 2.420 1.00 92.12 96 LEU A N 1
ATOM 744 C CA . LEU A 1 96 ? 6.447 -1.400 2.449 1.00 92.12 96 LEU A CA 1
ATOM 745 C C . LEU A 1 96 ? 7.392 -1.358 1.252 1.00 92.12 96 LEU A C 1
ATOM 747 O O . LEU A 1 96 ? 7.011 -1.687 0.126 1.00 92.12 96 LEU A O 1
ATOM 751 N N . HIS A 1 97 ? 8.633 -0.962 1.515 1.00 86.75 97 HIS A N 1
ATOM 752 C CA . HIS A 1 97 ? 9.722 -1.003 0.546 1.00 86.75 97 HIS A CA 1
ATOM 753 C C . HIS A 1 97 ? 10.255 -2.421 0.409 1.00 86.75 97 HIS A C 1
ATOM 755 O O . HIS A 1 97 ? 10.398 -3.151 1.388 1.00 86.75 97 HIS A O 1
ATOM 761 N N . ARG A 1 98 ? 10.551 -2.832 -0.817 1.00 80.44 98 ARG A N 1
ATOM 762 C CA . ARG A 1 98 ? 10.994 -4.189 -1.135 1.00 80.44 98 ARG A CA 1
ATOM 763 C C . ARG A 1 98 ? 11.979 -4.168 -2.284 1.00 80.44 98 ARG A C 1
ATOM 765 O O . ARG A 1 98 ? 11.938 -3.250 -3.101 1.00 80.44 98 ARG A O 1
ATOM 772 N N . PHE A 1 99 ? 12.849 -5.172 -2.335 1.00 65.88 99 PHE A N 1
ATOM 773 C CA . PHE A 1 99 ? 13.813 -5.312 -3.415 1.00 65.88 99 PHE A CA 1
ATOM 774 C C . PHE A 1 99 ? 13.286 -6.323 -4.433 1.00 65.88 99 PHE A C 1
ATOM 776 O O . PHE A 1 99 ? 13.318 -7.532 -4.213 1.00 65.88 99 PHE A O 1
ATOM 783 N N . SER A 1 100 ? 12.821 -5.844 -5.583 1.00 57.78 100 SER A N 1
ATOM 784 C CA . SER A 1 100 ? 12.561 -6.732 -6.709 1.00 57.78 100 SER A CA 1
ATOM 785 C C . SER A 1 100 ? 13.903 -7.162 -7.304 1.00 57.78 100 SER A C 1
ATOM 787 O O . SER A 1 100 ? 14.625 -6.368 -7.903 1.00 57.78 100 SER A O 1
ATOM 789 N N . SER A 1 101 ? 14.262 -8.441 -7.168 1.00 43.25 101 SER A N 1
ATOM 790 C CA . SER A 1 101 ? 15.482 -9.015 -7.766 1.00 43.25 101 SER A CA 1
ATOM 791 C C . SER A 1 101 ? 15.544 -8.876 -9.295 1.00 43.25 101 SER A C 1
ATOM 793 O O . SER A 1 101 ? 16.605 -9.049 -9.892 1.00 43.25 101 SER A O 1
ATOM 795 N N . SER A 1 102 ? 14.420 -8.539 -9.934 1.00 43.41 102 SER A N 1
ATOM 796 C CA . SER A 1 102 ? 14.325 -8.308 -11.378 1.00 43.41 102 SER A CA 1
ATOM 797 C C . S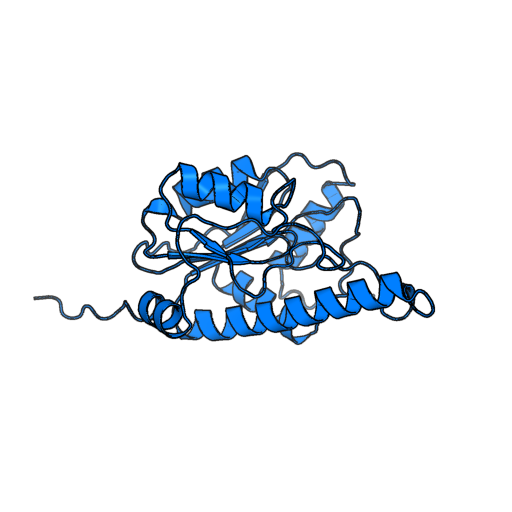ER A 1 102 ? 14.715 -6.883 -11.778 1.00 43.41 102 SER A C 1
ATOM 799 O O . SER A 1 102 ? 14.947 -6.616 -12.956 1.00 43.41 102 SER A O 1
ATOM 801 N N . TYR A 1 103 ? 14.788 -5.970 -10.808 1.00 47.06 103 TYR A N 1
ATOM 802 C CA . TYR A 1 103 ? 14.576 -4.555 -11.028 1.00 47.06 103 TYR A CA 1
ATOM 803 C C . TYR A 1 103 ? 15.296 -3.731 -9.931 1.00 47.06 103 TYR A C 1
ATOM 805 O O . TYR A 1 103 ? 14.761 -3.476 -8.860 1.00 47.06 103 TYR A O 1
ATOM 813 N N . GLY A 1 104 ? 16.528 -3.281 -10.206 1.00 43.00 104 GLY A N 1
ATOM 814 C CA . GLY A 1 104 ? 17.292 -2.422 -9.294 1.00 43.00 104 GLY A CA 1
ATOM 815 C C . GLY A 1 104 ? 16.601 -1.082 -8.993 1.00 43.00 104 GLY A C 1
ATOM 816 O O . GLY A 1 104 ? 16.180 -0.385 -9.914 1.00 43.00 104 GLY A O 1
ATOM 817 N N . PHE A 1 105 ? 16.538 -0.712 -7.708 1.00 44.12 105 PHE A N 1
ATOM 818 C CA . PHE A 1 105 ? 16.085 0.600 -7.226 1.00 44.12 105 PHE A CA 1
ATOM 819 C C . PHE A 1 105 ? 16.983 1.708 -7.800 1.00 44.12 105 PHE A C 1
ATOM 821 O O . PHE A 1 105 ? 18.080 1.969 -7.305 1.00 44.12 105 PHE A O 1
ATOM 828 N N . GLY A 1 106 ? 16.539 2.337 -8.883 1.00 45.91 106 GLY A N 1
ATOM 829 C CA . GLY A 1 106 ? 17.119 3.571 -9.394 1.00 45.91 106 GLY A CA 1
ATOM 830 C C . GLY A 1 106 ? 16.213 4.735 -9.019 1.00 45.91 106 GLY A C 1
ATOM 831 O O . GLY A 1 106 ? 15.046 4.732 -9.394 1.00 45.91 106 GLY A O 1
ATOM 832 N N . THR A 1 107 ? 16.754 5.759 -8.359 1.00 43.75 107 THR A N 1
ATOM 833 C CA . THR A 1 107 ? 16.063 7.030 -8.047 1.00 43.75 107 THR A CA 1
ATOM 834 C C . THR A 1 107 ? 15.670 7.841 -9.294 1.00 43.75 107 THR A C 1
ATOM 836 O O . THR A 1 107 ? 15.276 8.991 -9.196 1.00 43.75 107 THR A O 1
ATOM 839 N N . SER A 1 108 ? 15.844 7.289 -10.497 1.00 46.78 108 SER A N 1
ATOM 840 C CA . SER A 1 108 ? 15.628 7.961 -11.780 1.00 46.78 108 SER A CA 1
ATOM 841 C C . SER A 1 108 ? 14.350 7.536 -12.502 1.00 46.78 108 SER A C 1
ATOM 843 O O . SER A 1 108 ? 14.145 7.956 -13.641 1.00 46.78 108 SER A O 1
ATOM 845 N N . ASN A 1 109 ? 13.545 6.654 -11.900 1.00 52.97 109 ASN A N 1
ATOM 846 C CA . ASN A 1 109 ? 12.419 6.004 -12.581 1.00 52.97 109 ASN A CA 1
ATOM 847 C C . ASN A 1 109 ? 11.072 6.199 -11.874 1.00 52.97 109 ASN A C 1
ATOM 849 O O . ASN A 1 109 ? 10.088 5.567 -12.262 1.00 52.97 109 ASN A O 1
ATOM 853 N N . THR A 1 110 ? 11.038 7.052 -10.854 1.00 61.06 110 THR A N 1
ATOM 854 C CA . THR A 1 110 ? 9.818 7.530 -10.209 1.00 61.06 110 THR A CA 1
ATOM 855 C C . THR A 1 110 ? 9.390 8.851 -10.832 1.00 61.06 110 THR A C 1
ATOM 857 O O . THR A 1 110 ? 10.224 9.659 -11.240 1.00 61.06 110 THR A O 1
ATOM 860 N N . VAL A 1 111 ? 8.082 9.067 -10.958 1.00 67.00 111 VAL A N 1
ATOM 861 C CA . VAL A 1 111 ? 7.551 10.395 -11.297 1.00 67.00 111 VAL A CA 1
ATOM 862 C C . VAL A 1 111 ? 7.814 11.325 -10.107 1.00 67.00 111 VAL A C 1
ATOM 864 O O . VAL A 1 111 ? 7.485 10.939 -8.992 1.00 67.00 111 VAL A O 1
ATOM 867 N N . ASP A 1 112 ? 8.352 12.531 -10.326 1.00 72.00 112 ASP A N 1
ATOM 868 C CA . ASP A 1 112 ? 8.704 13.484 -9.249 1.00 72.00 112 ASP A CA 1
ATOM 869 C C . ASP A 1 112 ? 7.570 13.653 -8.214 1.00 72.00 112 ASP A C 1
ATOM 871 O O . ASP A 1 112 ? 7.775 13.560 -7.013 1.00 72.00 112 ASP A O 1
ATOM 875 N N . TRP A 1 113 ? 6.330 13.806 -8.687 1.00 78.75 113 TRP A N 1
ATOM 876 C CA . TRP A 1 113 ? 5.147 13.941 -7.828 1.00 78.75 113 TRP A CA 1
ATOM 877 C C . TRP A 1 113 ? 4.845 12.697 -6.978 1.00 78.75 113 TRP A C 1
ATOM 879 O O . TRP A 1 113 ? 4.281 12.790 -5.890 1.00 78.75 113 TRP A O 1
ATOM 889 N N . PHE A 1 114 ? 5.191 11.515 -7.483 1.00 82.44 114 PHE A N 1
ATOM 890 C CA . PHE A 1 114 ? 5.068 10.281 -6.725 1.00 82.44 114 PHE A CA 1
ATOM 891 C C . PHE A 1 114 ? 6.177 10.150 -5.680 1.00 82.44 114 PHE A C 1
ATOM 893 O O . PHE A 1 114 ? 5.894 9.687 -4.582 1.00 82.44 114 PHE A O 1
ATOM 900 N N . GLU A 1 115 ? 7.397 10.600 -5.978 1.00 79.75 115 GLU A N 1
ATOM 901 C CA . GLU A 1 115 ? 8.476 10.696 -4.986 1.00 79.75 115 GLU A CA 1
ATOM 902 C C . GLU A 1 115 ? 8.066 11.614 -3.825 1.00 79.75 115 GLU A C 1
ATOM 904 O O . GLU A 1 115 ? 8.050 11.157 -2.683 1.00 79.75 115 GLU A O 1
ATOM 909 N N . ASP A 1 116 ? 7.556 12.815 -4.127 1.00 82.56 116 ASP A N 1
ATOM 910 C CA . ASP A 1 116 ? 7.006 13.734 -3.120 1.00 82.56 116 ASP A CA 1
ATOM 911 C C . ASP A 1 116 ? 5.934 13.044 -2.246 1.00 82.56 116 ASP A C 1
ATOM 913 O O . ASP A 1 116 ? 5.922 13.165 -1.021 1.00 82.56 116 ASP A O 1
ATOM 917 N N . ALA A 1 117 ? 5.028 12.271 -2.857 1.00 85.56 117 ALA A N 1
ATOM 918 C CA . ALA A 1 117 ? 3.988 11.543 -2.129 1.00 85.56 117 ALA A CA 1
ATOM 919 C C . ALA A 1 117 ? 4.546 10.430 -1.219 1.00 85.56 117 ALA A C 1
ATOM 921 O O . ALA A 1 117 ? 3.988 10.163 -0.149 1.00 85.56 117 ALA A O 1
ATOM 922 N N . ILE A 1 118 ? 5.629 9.764 -1.622 1.00 85.62 118 ILE A N 1
ATOM 923 C CA . ILE A 1 118 ? 6.297 8.751 -0.800 1.00 85.62 118 ILE A CA 1
ATOM 924 C C . ILE A 1 118 ? 6.967 9.393 0.413 1.00 85.62 118 ILE A C 1
ATOM 926 O O . ILE A 1 118 ? 6.800 8.873 1.521 1.00 85.62 118 ILE A O 1
ATOM 930 N N . ASP A 1 119 ? 7.636 10.527 0.236 1.00 84.38 119 ASP A N 1
ATOM 931 C CA . ASP A 1 119 ? 8.265 11.269 1.333 1.00 84.38 119 ASP A CA 1
ATOM 932 C C . ASP A 1 119 ? 7.216 11.691 2.368 1.00 84.38 119 ASP A C 1
ATOM 934 O O . ASP A 1 119 ? 7.368 11.473 3.574 1.00 84.38 119 ASP A O 1
ATOM 938 N N . GLU A 1 120 ? 6.057 12.168 1.908 1.00 85.56 120 GLU A N 1
ATOM 939 C CA . GLU A 1 120 ? 4.943 12.489 2.801 1.00 85.56 120 GLU A CA 1
ATOM 940 C C . GLU A 1 120 ? 4.418 11.280 3.589 1.00 85.56 120 GLU A C 1
ATOM 942 O O . GLU A 1 120 ? 3.990 11.414 4.745 1.00 85.56 120 GLU A O 1
ATOM 947 N N . MET A 1 121 ? 4.416 10.091 2.978 1.00 88.19 121 MET A N 1
ATOM 948 C CA . MET A 1 121 ? 4.073 8.859 3.685 1.00 88.19 121 MET A CA 1
ATOM 949 C C . MET A 1 121 ? 5.124 8.507 4.739 1.00 88.19 121 MET A C 1
ATOM 951 O O . MET A 1 121 ? 4.741 8.041 5.813 1.00 88.19 121 MET A O 1
ATOM 955 N N . HIS A 1 122 ? 6.414 8.735 4.473 1.00 86.25 122 HIS A N 1
ATOM 956 C CA . HIS A 1 122 ? 7.490 8.478 5.443 1.00 86.25 122 HIS A CA 1
ATOM 957 C C . HIS A 1 122 ? 7.364 9.403 6.649 1.00 86.25 122 HIS A C 1
ATOM 959 O O . HIS A 1 122 ? 7.454 8.949 7.785 1.00 86.25 122 HIS A O 1
ATOM 965 N N . GLU A 1 123 ? 7.049 10.679 6.430 1.00 84.19 123 GLU A N 1
ATOM 966 C CA . GLU A 1 123 ? 6.912 11.653 7.518 1.00 84.19 123 GLU A CA 1
ATOM 967 C C . GLU A 1 123 ? 5.747 11.359 8.481 1.00 84.19 123 GLU A C 1
ATOM 969 O O . GLU A 1 123 ? 5.756 11.796 9.642 1.00 84.19 123 GLU A O 1
ATOM 974 N N . ARG A 1 124 ? 4.699 10.680 7.995 1.00 80.69 124 ARG A N 1
ATOM 975 C CA . ARG A 1 124 ? 3.399 10.567 8.688 1.00 80.69 124 ARG A CA 1
ATOM 976 C C . ARG A 1 124 ? 3.001 9.139 9.042 1.00 80.69 124 ARG A C 1
ATOM 978 O O . ARG A 1 124 ? 2.110 8.959 9.874 1.00 80.69 124 ARG A O 1
ATOM 985 N N . GLY A 1 125 ? 3.595 8.154 8.385 1.00 91.44 125 GLY A N 1
ATOM 986 C CA . GLY A 1 125 ? 3.206 6.754 8.446 1.00 91.44 125 GLY A CA 1
ATOM 987 C C . GLY A 1 125 ? 4.230 5.860 9.128 1.00 91.44 125 GLY A C 1
ATOM 988 O O . GLY A 1 125 ? 5.131 6.317 9.824 1.00 91.44 125 GLY A O 1
ATOM 989 N N . ALA A 1 126 ? 4.060 4.557 8.923 1.00 94.69 126 ALA A N 1
ATOM 990 C CA . ALA A 1 126 ? 5.090 3.572 9.208 1.00 94.69 126 ALA A CA 1
ATOM 991 C C . ALA A 1 126 ? 5.827 3.185 7.921 1.00 94.69 126 ALA A C 1
ATOM 993 O O . ALA A 1 126 ? 5.219 3.029 6.858 1.00 94.69 126 ALA A O 1
ATOM 994 N N . VAL A 1 127 ? 7.132 2.974 8.042 1.00 93.31 127 VAL A N 1
ATOM 995 C CA . VAL A 1 127 ? 8.016 2.565 6.955 1.00 93.31 127 VAL A CA 1
ATOM 996 C C . VAL A 1 127 ? 8.536 1.172 7.260 1.00 93.31 127 VAL A C 1
ATOM 998 O O . VAL A 1 127 ? 9.200 0.931 8.270 1.00 93.31 127 VAL A O 1
ATOM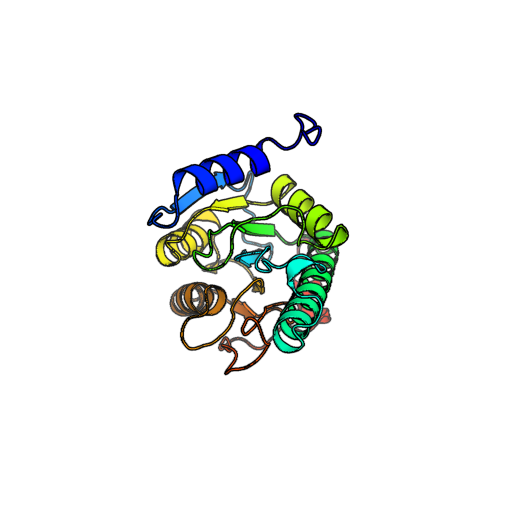 1001 N N . LEU A 1 128 ? 8.211 0.241 6.376 1.00 93.19 128 LEU A N 1
ATOM 1002 C CA . LEU A 1 128 ? 8.612 -1.154 6.441 1.00 93.19 128 LEU A CA 1
ATOM 1003 C C . LEU A 1 128 ? 9.559 -1.455 5.285 1.00 93.19 128 LEU A C 1
ATOM 1005 O O . LEU A 1 128 ? 9.489 -0.834 4.224 1.00 93.19 128 LEU A O 1
ATOM 1009 N N . PHE A 1 129 ? 10.418 -2.443 5.484 1.00 89.00 129 PHE A N 1
ATOM 1010 C CA . PHE A 1 129 ? 11.328 -2.928 4.466 1.00 89.00 129 PHE A CA 1
ATOM 1011 C C . PHE A 1 129 ? 11.398 -4.458 4.477 1.00 89.00 129 PHE A C 1
ATOM 1013 O O . PHE A 1 129 ? 11.502 -5.059 5.547 1.00 89.00 129 PHE A O 1
ATOM 1020 N N . GLY A 1 130 ? 11.413 -5.079 3.297 1.00 85.25 130 GLY A N 1
ATOM 1021 C CA . GLY A 1 130 ? 11.863 -6.462 3.128 1.00 85.25 130 GLY A CA 1
ATOM 1022 C C . GLY A 1 130 ? 10.876 -7.417 2.454 1.00 85.25 130 GLY A C 1
ATOM 1023 O O . GLY A 1 130 ? 9.706 -7.103 2.253 1.00 85.25 130 GLY A O 1
ATOM 1024 N N . ASP A 1 131 ? 11.364 -8.604 2.086 1.00 83.31 131 ASP A N 1
ATOM 1025 C CA . ASP A 1 131 ? 10.658 -9.526 1.183 1.00 83.31 131 ASP A CA 1
ATOM 1026 C C . ASP A 1 131 ? 9.783 -10.582 1.863 1.00 83.31 131 ASP A C 1
ATOM 1028 O O . ASP A 1 131 ? 9.030 -11.282 1.186 1.00 83.31 131 ASP A O 1
ATOM 1032 N N . GLN A 1 132 ? 9.814 -10.657 3.195 1.00 88.31 132 GLN A N 1
ATOM 1033 C CA . GLN A 1 132 ? 8.929 -11.534 3.961 1.00 88.31 132 GLN A CA 1
ATOM 1034 C C . GLN A 1 132 ? 7.530 -10.921 4.112 1.00 88.31 132 GLN A C 1
ATOM 1036 O O . GLN A 1 132 ? 7.210 -10.259 5.104 1.00 88.31 132 GLN A O 1
ATOM 1041 N N . LEU A 1 133 ? 6.685 -11.146 3.107 1.00 90.25 133 LEU A N 1
ATOM 1042 C CA . LEU A 1 133 ? 5.324 -10.608 3.046 1.00 90.25 133 LEU A CA 1
ATOM 1043 C C . LEU A 1 133 ? 4.425 -11.124 4.175 1.00 90.25 133 LEU A C 1
ATOM 1045 O O . LEU A 1 133 ? 3.563 -10.387 4.651 1.00 90.25 133 LEU A O 1
ATOM 1049 N N . GLU A 1 134 ? 4.640 -12.354 4.636 1.00 92.56 134 GLU A N 1
ATOM 1050 C CA . GLU A 1 134 ? 3.926 -12.939 5.770 1.00 92.56 134 GLU A CA 1
ATOM 1051 C C . GLU A 1 134 ? 4.255 -12.216 7.080 1.00 92.56 134 GLU A C 1
ATOM 1053 O O . GLU A 1 134 ? 3.354 -11.943 7.875 1.00 92.56 134 GLU A O 1
ATOM 1058 N N . GLU A 1 135 ? 5.526 -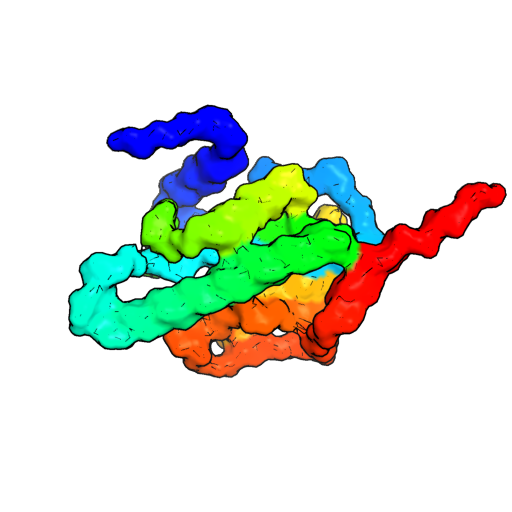11.863 7.299 1.00 93.75 135 GLU A N 1
ATOM 1059 C CA . GLU A 1 135 ? 5.944 -11.086 8.472 1.00 93.75 135 GLU A CA 1
ATOM 1060 C C . GLU A 1 135 ? 5.403 -9.651 8.403 1.00 93.75 135 GLU A C 1
ATOM 1062 O O . GLU A 1 135 ? 4.893 -9.135 9.400 1.00 93.75 135 GLU A O 1
ATOM 1067 N N . ALA A 1 136 ? 5.412 -9.033 7.217 1.00 94.62 136 ALA A N 1
ATOM 1068 C CA . ALA A 1 136 ? 4.803 -7.722 7.011 1.00 94.62 136 ALA A CA 1
ATOM 1069 C C . ALA A 1 136 ? 3.286 -7.741 7.269 1.00 94.62 136 ALA A C 1
ATOM 1071 O O . ALA A 1 136 ? 2.762 -6.861 7.955 1.00 94.62 136 ALA A O 1
ATOM 1072 N N . ALA A 1 137 ? 2.574 -8.764 6.786 1.00 96.38 137 ALA A N 1
ATOM 1073 C CA . ALA A 1 137 ? 1.152 -8.945 7.063 1.00 96.38 137 ALA A CA 1
ATOM 1074 C C . ALA A 1 137 ? 0.890 -9.164 8.561 1.00 96.38 137 ALA A C 1
ATOM 1076 O O . ALA A 1 137 ? -0.025 -8.557 9.118 1.00 96.38 137 ALA A O 1
ATOM 1077 N N . ALA A 1 138 ? 1.714 -9.967 9.241 1.00 97.31 138 ALA A N 1
ATOM 1078 C CA . ALA A 1 138 ? 1.611 -10.165 10.686 1.00 97.31 138 ALA A CA 1
ATOM 1079 C C . ALA A 1 138 ? 1.790 -8.848 11.459 1.00 97.31 138 ALA A C 1
ATOM 1081 O O . ALA A 1 138 ? 1.003 -8.563 12.363 1.00 97.31 138 ALA A O 1
ATOM 1082 N N . TRP A 1 139 ? 2.758 -8.016 11.065 1.00 97.62 139 TRP A N 1
ATOM 1083 C CA . TRP A 1 139 ? 2.968 -6.694 11.658 1.00 97.62 139 TRP A CA 1
ATOM 1084 C C . TRP A 1 139 ? 1.783 -5.751 11.412 1.00 97.62 139 TRP A C 1
ATOM 1086 O O . TRP A 1 139 ? 1.343 -5.049 12.324 1.00 97.62 139 TRP A O 1
ATOM 1096 N N . LEU A 1 140 ? 1.208 -5.760 10.205 1.00 97.88 140 LEU A N 1
ATOM 1097 C CA . LEU A 1 140 ? 0.002 -4.984 9.897 1.00 97.88 140 LEU A CA 1
ATOM 1098 C C . LEU A 1 140 ? -1.185 -5.410 10.778 1.00 97.88 140 LEU A C 1
ATOM 1100 O O . LEU A 1 140 ? -1.963 -4.570 11.235 1.00 97.88 140 LEU A O 1
ATOM 1104 N N . LEU A 1 141 ? -1.319 -6.707 11.057 1.00 97.44 141 LEU A N 1
ATOM 1105 C CA . LEU A 1 141 ? -2.368 -7.230 11.930 1.00 97.44 141 LEU A CA 1
ATOM 1106 C C . LEU A 1 141 ? -2.154 -6.848 13.397 1.00 97.44 141 LEU A C 1
ATOM 1108 O O . LEU A 1 141 ? -3.115 -6.431 14.044 1.00 97.44 141 LEU A O 1
ATOM 1112 N N . SER A 1 142 ? -0.931 -6.978 13.922 1.00 95.62 142 SER A N 1
ATOM 1113 C CA . SER A 1 142 ? -0.652 -6.755 15.346 1.00 95.62 142 SER A CA 1
ATOM 1114 C C . SER A 1 142 ? -0.418 -5.286 15.692 1.00 95.62 142 SER A C 1
ATOM 1116 O O . SER A 1 142 ? -1.068 -4.759 16.594 1.00 95.62 142 SER A O 1
ATOM 1118 N N . GLU A 1 143 ? 0.472 -4.614 14.964 1.00 96.25 143 GLU A N 1
ATOM 1119 C CA . GLU A 1 143 ? 0.942 -3.268 15.297 1.00 96.25 143 GLU A CA 1
ATOM 1120 C C . GLU A 1 143 ? 0.118 -2.196 14.588 1.00 96.25 143 GLU A C 1
ATOM 1122 O O . GLU A 1 143 ? -0.323 -1.237 15.218 1.00 96.25 143 GLU A O 1
ATOM 1127 N N . ALA A 1 144 ? -0.174 -2.374 13.293 1.00 95.56 144 ALA A N 1
ATOM 1128 C CA . ALA A 1 144 ? -1.060 -1.449 12.578 1.00 95.56 144 ALA A CA 1
ATOM 1129 C C . ALA A 1 144 ? -2.549 -1.696 12.880 1.00 95.56 144 ALA A C 1
ATOM 1131 O O . ALA A 1 144 ? -3.396 -0.905 12.451 1.00 95.56 144 ALA A O 1
ATOM 1132 N N . ARG A 1 145 ? -2.863 -2.765 13.629 1.00 96.50 145 ARG A N 1
ATOM 1133 C CA . ARG A 1 145 ? -4.211 -3.165 14.065 1.00 96.50 145 ARG A CA 1
ATOM 1134 C C . ARG A 1 145 ? -5.198 -3.288 12.905 1.00 96.50 145 ARG A C 1
ATOM 1136 O O . ARG A 1 145 ? -6.353 -2.893 13.037 1.00 96.50 145 ARG A O 1
ATOM 1143 N N . ALA A 1 146 ? -4.751 -3.823 11.766 1.00 96.50 146 ALA A N 1
ATOM 1144 C CA . ALA A 1 146 ? -5.496 -3.841 10.503 1.00 96.50 146 ALA A CA 1
ATOM 1145 C C . ALA A 1 146 ? -6.934 -4.392 10.611 1.00 96.50 146 ALA A C 1
ATOM 1147 O O . ALA A 1 146 ? -7.826 -3.889 9.937 1.00 96.50 146 ALA A O 1
ATOM 1148 N N . VAL A 1 147 ? -7.184 -5.373 11.486 1.00 96.38 147 VAL A N 1
ATOM 1149 C CA . VAL A 1 147 ? -8.529 -5.949 11.711 1.00 96.38 147 VAL A CA 1
ATOM 1150 C C . VAL A 1 147 ? -9.497 -4.955 12.354 1.00 96.38 147 VAL A C 1
ATOM 1152 O O . VAL A 1 147 ? -10.701 -5.010 12.125 1.00 96.38 147 VAL A O 1
ATOM 1155 N N . GLU A 1 148 ? -8.984 -4.038 13.168 1.00 95.50 148 GLU A N 1
ATOM 1156 C CA . GLU A 1 148 ? -9.799 -3.053 13.877 1.00 95.50 148 GLU A CA 1
ATOM 1157 C C . GLU A 1 148 ? -10.078 -1.802 13.043 1.00 95.50 148 GLU A C 1
ATOM 1159 O O . GLU A 1 148 ? -10.936 -0.995 13.405 1.00 95.50 148 GLU A O 1
ATOM 1164 N N . ARG A 1 149 ? -9.356 -1.643 11.929 1.00 94.12 149 ARG A N 1
ATOM 1165 C CA . ARG A 1 149 ? -9.500 -0.508 11.023 1.00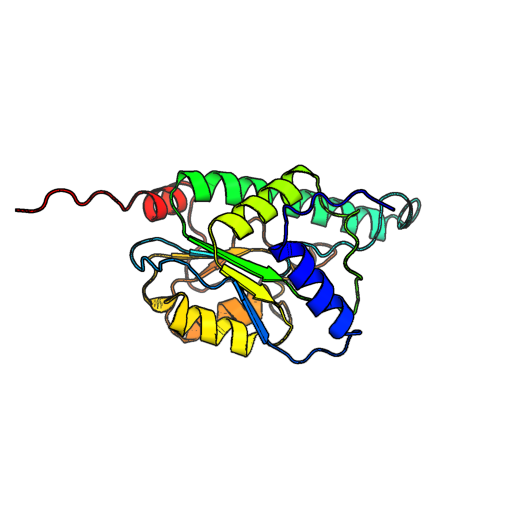 94.12 149 ARG A CA 1
ATOM 1166 C C . ARG A 1 149 ? -10.866 -0.568 10.330 1.00 94.12 149 ARG A C 1
ATOM 1168 O O . ARG A 1 149 ? -11.289 -1.641 9.898 1.00 94.12 149 ARG A O 1
ATOM 1175 N N . PRO A 1 150 ? -11.541 0.576 10.122 1.00 92.75 150 PRO A N 1
ATOM 1176 C CA . PRO A 1 150 ? -12.808 0.607 9.388 1.00 92.75 150 PRO A CA 1
ATOM 1177 C C . PRO A 1 150 ? -12.655 0.202 7.913 1.00 92.75 150 PRO A C 1
ATOM 1179 O O . PRO A 1 150 ? -13.622 -0.264 7.304 1.00 92.75 150 PRO A O 1
ATOM 1182 N N . ALA A 1 151 ? -11.455 0.393 7.356 1.00 94.19 151 ALA A N 1
ATOM 1183 C CA . ALA A 1 151 ? -11.040 -0.034 6.028 1.00 94.19 151 ALA A CA 1
ATOM 1184 C C . ALA A 1 151 ? -9.505 -0.109 5.956 1.00 94.19 151 ALA A C 1
ATOM 1186 O O . ALA A 1 151 ? -8.814 0.730 6.544 1.00 94.19 151 ALA A O 1
ATOM 1187 N N . VAL A 1 152 ? -8.990 -1.077 5.198 1.00 95.88 152 VAL A N 1
ATOM 1188 C CA . VAL A 1 152 ? -7.589 -1.159 4.770 1.00 95.88 152 VAL A CA 1
ATOM 1189 C C . VAL A 1 152 ? -7.562 -1.097 3.249 1.00 95.88 152 VAL A C 1
ATOM 1191 O O . VAL A 1 152 ? -8.084 -1.991 2.591 1.00 95.88 152 VAL A O 1
ATOM 1194 N N . LEU A 1 153 ? -6.986 -0.043 2.683 1.00 95.44 153 LEU A N 1
ATOM 1195 C CA . LEU A 1 153 ? -6.826 0.119 1.241 1.00 95.44 153 LEU A CA 1
ATOM 1196 C C . LEU A 1 153 ? -5.391 -0.237 0.854 1.00 95.44 153 LEU A C 1
ATOM 1198 O O . LEU A 1 153 ? -4.449 0.380 1.345 1.00 95.44 153 LEU A O 1
ATOM 1202 N N . LEU A 1 154 ? -5.232 -1.228 -0.017 1.00 94.50 154 LEU A N 1
ATOM 1203 C CA . LEU A 1 154 ? -3.940 -1.676 -0.522 1.00 94.50 154 LEU A CA 1
ATOM 1204 C C . LEU A 1 154 ? -3.679 -1.103 -1.907 1.00 94.50 154 LEU A C 1
ATOM 1206 O O . LEU A 1 154 ? -4.561 -1.123 -2.765 1.00 94.50 154 LEU A O 1
ATOM 1210 N N . SER A 1 155 ? -2.452 -0.657 -2.138 1.00 92.00 155 SER A N 1
ATOM 1211 C CA . SER A 1 155 ? -1.963 -0.284 -3.460 1.00 92.00 155 SER A CA 1
ATOM 1212 C C . SER A 1 155 ? -0.503 -0.689 -3.636 1.00 92.00 155 SER A C 1
ATOM 1214 O O . SER A 1 155 ? 0.114 -1.269 -2.738 1.00 92.00 155 SER A O 1
ATOM 1216 N N . GLY A 1 156 ? 0.048 -0.350 -4.795 1.00 86.62 156 GLY A N 1
ATOM 1217 C CA . GLY A 1 156 ? 1.435 -0.561 -5.153 1.00 86.62 156 GLY A CA 1
ATOM 1218 C C . GLY A 1 156 ? 1.597 -1.591 -6.258 1.00 86.62 156 GLY A C 1
ATOM 1219 O O . GLY A 1 156 ? 0.671 -1.843 -7.035 1.00 86.62 156 GLY A O 1
ATOM 1220 N N . SER A 1 157 ? 2.792 -2.157 -6.364 1.00 76.38 157 SER A N 1
ATOM 1221 C CA . SER A 1 157 ? 3.116 -3.035 -7.486 1.00 76.38 157 SER A CA 1
ATOM 1222 C C . SER A 1 157 ? 2.589 -4.454 -7.269 1.00 76.38 157 SER A C 1
ATOM 1224 O O . SER A 1 157 ? 2.598 -4.976 -6.164 1.00 76.38 157 SER A O 1
ATOM 1226 N N . TRP A 1 158 ? 2.156 -5.086 -8.355 1.00 77.25 158 TRP A N 1
ATOM 1227 C CA . TRP A 1 158 ? 1.779 -6.499 -8.488 1.00 77.25 158 TRP A CA 1
ATOM 1228 C C . TRP A 1 158 ? 0.585 -6.944 -7.620 1.00 77.25 158 TRP A C 1
ATOM 1230 O O . TRP A 1 158 ? 0.741 -7.590 -6.583 1.00 77.25 158 TRP A O 1
ATOM 1240 N N . SER A 1 159 ? -0.631 -6.661 -8.096 1.00 71.94 159 SER A N 1
ATOM 1241 C CA . SER A 1 159 ? -1.914 -7.193 -7.609 1.00 71.94 159 SER A CA 1
ATOM 1242 C C . SER A 1 159 ? -2.382 -8.454 -8.350 1.00 71.94 159 SER A C 1
ATOM 1244 O O . SER A 1 159 ? -3.497 -8.912 -8.119 1.00 71.94 159 SER A O 1
ATOM 1246 N N . SER A 1 160 ? -1.557 -9.041 -9.224 1.00 75.88 160 SER A N 1
ATOM 1247 C CA . SER A 1 160 ? -1.848 -10.330 -9.868 1.00 75.88 160 SER A CA 1
ATOM 1248 C C . SER A 1 160 ? -2.199 -11.419 -8.844 1.00 75.88 160 SER A C 1
ATOM 1250 O O . SER A 1 160 ? -1.498 -11.593 -7.844 1.00 75.88 160 SER A O 1
ATOM 1252 N N . ALA A 1 161 ? -3.269 -12.169 -9.112 1.00 74.81 161 ALA A N 1
ATOM 1253 C CA . ALA A 1 161 ? -3.791 -13.211 -8.229 1.00 74.81 161 ALA A CA 1
ATOM 1254 C C . ALA A 1 161 ? -2.836 -14.397 -8.033 1.00 74.81 161 ALA A C 1
ATOM 1256 O O . ALA A 1 161 ? -2.902 -15.068 -7.005 1.00 74.81 161 ALA A O 1
ATOM 1257 N N . ASP A 1 162 ? -1.947 -14.645 -8.995 1.00 68.06 162 ASP A N 1
ATOM 1258 C CA . ASP A 1 162 ? -1.085 -15.822 -8.958 1.00 68.06 162 ASP A CA 1
ATOM 1259 C C . ASP A 1 162 ? 0.091 -15.637 -7.987 1.00 68.06 162 ASP A C 1
ATOM 1261 O O . ASP A 1 162 ? 0.383 -16.544 -7.210 1.00 68.06 162 ASP A O 1
ATOM 1265 N N . TYR A 1 163 ? 0.757 -14.470 -8.006 1.00 62.16 163 TYR A N 1
ATOM 1266 C CA . TYR A 1 163 ? 1.997 -14.221 -7.241 1.00 62.16 163 TYR A CA 1
ATOM 1267 C C . TYR A 1 163 ? 2.251 -12.734 -6.906 1.00 62.16 163 TYR A C 1
ATOM 1269 O O . TYR A 1 163 ? 3.396 -12.324 -6.707 1.00 62.16 163 TYR A O 1
ATOM 1277 N N . GLY A 1 164 ? 1.212 -11.898 -6.869 1.00 81.50 164 GLY A N 1
ATOM 1278 C CA . GLY A 1 164 ? 1.342 -10.472 -6.569 1.00 81.50 164 GLY A CA 1
ATOM 1279 C C . GLY A 1 164 ? 1.632 -10.191 -5.091 1.00 81.50 164 GLY A C 1
ATOM 1280 O O . GLY A 1 164 ? 1.003 -10.774 -4.208 1.00 81.50 164 GLY A O 1
ATOM 1281 N N . CYS A 1 165 ? 2.552 -9.274 -4.782 1.00 87.50 165 CYS A N 1
ATOM 1282 C CA . CYS A 1 165 ? 2.857 -8.948 -3.386 1.00 87.50 165 CYS A CA 1
ATOM 1283 C C . CYS A 1 165 ? 1.689 -8.253 -2.673 1.00 87.50 165 CYS A C 1
ATOM 1285 O O . CYS A 1 165 ? 1.448 -8.529 -1.496 1.00 87.50 165 CYS A O 1
ATOM 1287 N N . VAL A 1 166 ? 0.911 -7.443 -3.399 1.00 89.88 166 VAL A N 1
ATOM 1288 C CA . VAL A 1 166 ? -0.353 -6.888 -2.899 1.00 89.88 166 VAL A CA 1
ATOM 1289 C C . VAL A 1 166 ? -1.373 -7.999 -2.643 1.00 89.88 166 VAL A C 1
ATOM 1291 O O . VAL A 1 166 ? -2.020 -7.996 -1.598 1.00 89.88 166 VAL A O 1
ATOM 1294 N N . ALA A 1 167 ? -1.480 -8.977 -3.548 1.00 89.38 167 ALA A N 1
ATOM 1295 C CA . ALA A 1 167 ? -2.420 -10.091 -3.415 1.00 89.38 167 ALA A CA 1
ATOM 1296 C C . ALA A 1 167 ? -2.102 -10.988 -2.205 1.00 89.38 167 ALA A C 1
ATOM 1298 O O . ALA A 1 167 ? -3.013 -11.370 -1.468 1.00 89.38 167 ALA A O 1
ATOM 1299 N N . ILE A 1 168 ? -0.820 -11.288 -1.963 1.00 90.62 168 ILE A N 1
ATOM 1300 C CA . ILE A 1 168 ? -0.372 -12.101 -0.819 1.00 90.62 168 ILE A CA 1
ATOM 1301 C C . ILE A 1 168 ? -0.711 -11.404 0.500 1.00 90.62 168 ILE A C 1
ATOM 1303 O O . ILE A 1 168 ? -1.386 -11.989 1.349 1.00 90.62 168 ILE A O 1
ATOM 1307 N N . VAL A 1 169 ? -0.292 -10.144 0.668 1.00 93.69 169 VAL A N 1
ATOM 1308 C CA . VAL A 1 169 ? -0.578 -9.389 1.898 1.00 93.69 169 VAL A CA 1
ATOM 1309 C C . VAL A 1 169 ? -2.086 -9.209 2.070 1.00 93.69 169 VAL A C 1
ATOM 1311 O O . VAL A 1 169 ? -2.609 -9.478 3.149 1.00 93.69 169 VAL A O 1
ATOM 1314 N N . GLY A 1 170 ? -2.801 -8.833 1.008 1.00 93.69 170 GLY A N 1
ATOM 1315 C CA . GLY A 1 170 ? -4.252 -8.656 1.037 1.00 93.69 170 GLY A CA 1
ATOM 1316 C C . GLY A 1 170 ? -5.011 -9.908 1.448 1.00 93.69 170 GLY A C 1
ATOM 1317 O O . GLY A 1 170 ? -5.854 -9.832 2.340 1.00 93.69 170 GLY A O 1
ATOM 1318 N N . SER A 1 171 ? -4.646 -11.064 0.895 1.00 92.94 171 SER A N 1
ATOM 1319 C CA . SER A 1 171 ? -5.264 -12.345 1.251 1.00 92.94 171 SER A CA 1
ATOM 1320 C C . SER A 1 171 ? -5.024 -12.712 2.717 1.00 92.94 171 SER A C 1
ATOM 1322 O O . SER A 1 171 ? -5.933 -13.185 3.394 1.00 92.94 171 SER A O 1
ATOM 1324 N N . LEU A 1 172 ? -3.819 -12.476 3.247 1.00 95.38 172 LEU A N 1
ATOM 1325 C CA . LEU A 1 172 ? -3.509 -12.756 4.656 1.00 95.38 172 LEU A CA 1
ATOM 1326 C C . LEU A 1 172 ? -4.288 -11.847 5.612 1.00 95.38 172 LEU A C 1
ATOM 1328 O O . LEU A 1 172 ? -4.788 -12.312 6.638 1.00 95.38 172 LEU A O 1
ATOM 1332 N N . LEU A 1 173 ? -4.418 -10.564 5.270 1.00 96.44 173 LEU A N 1
ATOM 1333 C CA . LEU A 1 173 ? -5.211 -9.610 6.043 1.00 96.44 173 LEU A CA 1
ATOM 1334 C C . LEU A 1 173 ? -6.701 -9.977 6.034 1.00 96.44 173 LEU A C 1
ATOM 1336 O O . LEU A 1 173 ? -7.349 -9.959 7.082 1.00 96.44 173 LEU A O 1
ATOM 1340 N N . GLU A 1 174 ? -7.231 -10.352 4.872 1.00 94.31 174 GLU A N 1
ATOM 1341 C CA . GLU A 1 174 ? -8.622 -10.775 4.703 1.00 94.31 174 GLU A CA 1
ATOM 1342 C C . GLU A 1 174 ? -8.932 -12.065 5.471 1.00 94.31 174 GLU A C 1
ATOM 1344 O O . GLU A 1 174 ? -9.912 -12.119 6.215 1.00 94.31 174 GLU A O 1
ATOM 1349 N N . LEU A 1 175 ? -8.055 -13.073 5.395 1.00 94.56 175 LEU A N 1
ATOM 1350 C CA . LEU A 1 175 ? -8.182 -14.311 6.176 1.00 94.56 175 LEU A CA 1
ATOM 1351 C C . LEU A 1 175 ? -8.196 -14.055 7.690 1.00 94.56 175 LEU A C 1
ATOM 1353 O O . LEU A 1 175 ? -8.826 -14.803 8.440 1.00 94.56 175 LEU A O 1
ATOM 1357 N N . ALA A 1 176 ? -7.521 -12.999 8.146 1.00 95.19 176 ALA A N 1
ATOM 1358 C CA . ALA A 1 176 ? -7.523 -12.564 9.540 1.00 95.19 176 ALA A CA 1
ATOM 1359 C C . ALA A 1 176 ? -8.735 -11.685 9.916 1.00 95.19 176 ALA A C 1
ATOM 1361 O O . ALA A 1 176 ? -8.873 -11.299 11.079 1.00 95.19 176 ALA A O 1
ATOM 1362 N N . GLY A 1 177 ? -9.628 -11.391 8.966 1.00 93.62 177 GLY A N 1
ATOM 1363 C CA . GLY A 1 177 ? -10.863 -10.637 9.178 1.00 93.62 177 GLY A CA 1
ATOM 1364 C C . GLY A 1 177 ? -10.735 -9.125 8.998 1.00 93.62 177 GLY A C 1
ATOM 1365 O O . GLY A 1 177 ? -11.650 -8.398 9.388 1.00 93.62 177 GLY A O 1
ATOM 1366 N N . ALA A 1 178 ? -9.630 -8.628 8.433 1.00 94.88 178 ALA A N 1
ATOM 1367 C CA . ALA A 1 178 ? -9.522 -7.219 8.073 1.00 94.88 178 ALA A CA 1
ATOM 1368 C C . ALA A 1 178 ? -10.419 -6.890 6.873 1.00 94.88 178 ALA A C 1
ATOM 1370 O O . ALA A 1 178 ? -10.606 -7.697 5.962 1.00 94.88 178 ALA A O 1
ATOM 1371 N N . ARG A 1 179 ? -10.950 -5.666 6.845 1.00 94.12 179 ARG A N 1
ATOM 1372 C CA . ARG A 1 179 ? -11.745 -5.179 5.716 1.00 94.12 179 ARG A CA 1
ATOM 1373 C C . ARG A 1 179 ? -10.828 -4.608 4.637 1.00 94.12 179 ARG A C 1
ATOM 1375 O O . ARG A 1 179 ? -10.526 -3.414 4.647 1.00 94.12 179 ARG A O 1
ATOM 1382 N N . VAL A 1 180 ? -10.367 -5.476 3.746 1.00 94.38 180 VAL A N 1
ATOM 1383 C CA . VAL A 1 180 ? -9.359 -5.141 2.734 1.00 94.38 180 VAL A CA 1
ATOM 1384 C C . VAL A 1 180 ? -10.004 -4.684 1.431 1.00 94.38 180 VAL A C 1
ATOM 1386 O O . VAL A 1 180 ? -10.962 -5.275 0.953 1.00 94.38 180 VAL A O 1
ATOM 1389 N N . HIS A 1 181 ? -9.447 -3.643 0.832 1.00 93.19 181 HIS A N 1
ATOM 1390 C CA . HIS A 1 181 ? -9.851 -3.098 -0.452 1.00 93.19 181 HIS A CA 1
ATOM 1391 C C . HIS A 1 181 ? -8.623 -2.936 -1.343 1.00 93.19 181 HIS A C 1
ATOM 1393 O O . HIS A 1 181 ? -7.554 -2.575 -0.854 1.00 93.19 181 HIS A O 1
ATOM 1399 N N . LEU A 1 182 ? -8.779 -3.145 -2.648 1.00 91.19 182 LEU A N 1
ATOM 1400 C CA . LEU A 1 182 ? -7.730 -2.864 -3.623 1.00 91.19 182 LEU A CA 1
ATOM 1401 C C . LEU A 1 182 ? -7.945 -1.473 -4.229 1.00 91.19 182 LEU A C 1
ATOM 1403 O O . LEU A 1 182 ? -9.052 -1.149 -4.673 1.00 91.19 182 LEU A O 1
ATOM 1407 N N . ALA A 1 183 ? -6.903 -0.647 -4.225 1.00 89.56 183 ALA A N 1
ATOM 1408 C CA . ALA A 1 183 ? -6.929 0.666 -4.848 1.00 89.56 183 ALA A CA 1
ATOM 1409 C C . ALA A 1 183 ? -6.886 0.541 -6.378 1.00 89.56 183 ALA A C 1
ATOM 1411 O O . ALA A 1 183 ? -6.138 -0.286 -6.898 1.00 89.56 183 ALA A O 1
ATOM 1412 N N . PRO A 1 184 ? -7.594 1.411 -7.122 1.00 85.31 184 PRO A N 1
ATOM 1413 C CA . PRO A 1 184 ? -7.491 1.457 -8.582 1.00 85.31 184 PRO A CA 1
ATOM 1414 C C . PRO A 1 184 ? -6.075 1.738 -9.098 1.00 85.31 184 PRO A C 1
ATOM 1416 O O . PRO A 1 184 ? -5.789 1.474 -10.264 1.00 85.31 184 PRO A O 1
ATOM 1419 N N . SER A 1 185 ? -5.221 2.316 -8.252 1.00 87.00 185 SER A N 1
ATOM 1420 C CA . SER A 1 185 ? -3.821 2.622 -8.531 1.00 87.00 185 SER A CA 1
ATOM 1421 C C . SER A 1 185 ? -2.896 1.401 -8.455 1.00 87.00 185 SER A C 1
ATOM 1423 O O . SER A 1 185 ? -1.766 1.491 -8.923 1.00 87.00 185 SER A O 1
ATOM 1425 N N . ALA A 1 186 ? -3.351 0.256 -7.930 1.00 87.44 186 ALA A N 1
ATOM 1426 C CA . ALA A 1 186 ? -2.540 -0.955 -7.853 1.00 87.44 186 ALA 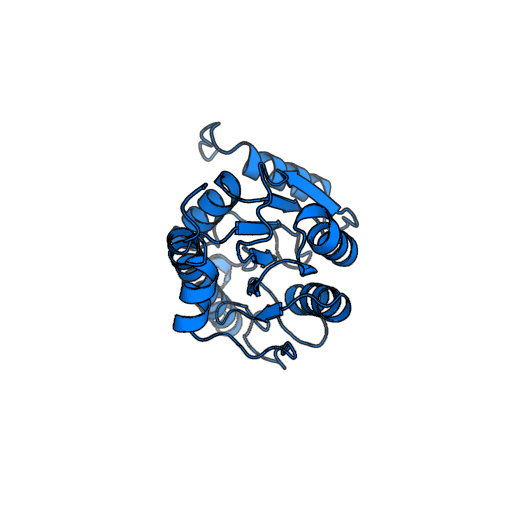A CA 1
ATOM 1427 C C . ALA A 1 186 ? -2.196 -1.508 -9.251 1.00 87.44 186 ALA A C 1
ATOM 1429 O O . ALA A 1 186 ? -3.050 -1.609 -10.136 1.00 87.44 186 ALA A O 1
ATOM 1430 N N . CYS A 1 187 ? -0.939 -1.901 -9.456 1.00 83.12 187 CYS A N 1
ATOM 1431 C CA . CYS A 1 187 ? -0.479 -2.471 -10.722 1.00 83.12 187 CYS A CA 1
ATOM 1432 C C . CYS A 1 187 ? -0.729 -3.983 -10.748 1.00 83.12 187 CYS A C 1
ATOM 1434 O O . CYS A 1 187 ? -0.136 -4.688 -9.947 1.00 83.12 187 CYS A O 1
ATOM 1436 N N . ILE A 1 188 ? -1.488 -4.524 -11.704 1.00 81.25 188 ILE A N 1
ATOM 1437 C CA . ILE A 1 188 ? -1.682 -5.988 -11.833 1.00 81.25 188 ILE A CA 1
ATOM 1438 C C . ILE A 1 188 ? -0.356 -6.728 -12.094 1.00 81.25 188 ILE A C 1
ATOM 1440 O O . ILE A 1 188 ? 0.026 -7.626 -11.341 1.00 81.25 188 ILE A O 1
ATOM 1444 N N . SER A 1 189 ? 0.361 -6.316 -13.136 1.00 73.25 189 SER A N 1
ATOM 1445 C CA . SER A 1 189 ? 1.630 -6.875 -13.620 1.00 73.25 189 SER A CA 1
ATOM 1446 C C . SER A 1 189 ? 2.430 -5.768 -14.329 1.00 73.25 189 SER A C 1
ATOM 1448 O O . SER A 1 189 ? 1.868 -4.687 -14.553 1.00 73.25 189 SER A O 1
ATOM 1450 N N . PRO A 1 190 ? 3.702 -6.000 -14.718 1.00 67.94 190 PRO A N 1
ATOM 1451 C CA . PRO A 1 190 ? 4.506 -4.985 -15.406 1.00 67.94 190 PRO A CA 1
ATOM 1452 C C . PRO A 1 190 ? 3.849 -4.423 -16.669 1.00 67.94 190 PRO A C 1
ATOM 1454 O O . PRO A 1 190 ? 3.938 -3.231 -16.939 1.00 67.94 190 PRO A O 1
ATOM 1457 N N . ASP A 1 191 ? 3.149 -5.266 -17.422 1.00 68.44 191 ASP A N 1
ATOM 1458 C CA . ASP A 1 191 ? 2.469 -4.919 -18.672 1.00 68.44 191 ASP A CA 1
ATOM 1459 C C . ASP A 1 191 ? 0.950 -4.715 -18.511 1.00 68.44 191 ASP A C 1
ATOM 1461 O O . ASP A 1 191 ? 0.235 -4.546 -19.500 1.00 68.44 191 ASP A O 1
ATOM 1465 N N . GLY A 1 192 ? 0.439 -4.754 -17.276 1.00 71.56 192 GLY A N 1
ATOM 1466 C CA . GLY A 1 192 ? -0.989 -4.646 -16.967 1.00 71.56 192 GLY A CA 1
ATOM 1467 C C . GLY A 1 192 ? -1.836 -5.863 -17.362 1.00 71.56 192 GLY A C 1
ATOM 1468 O O . GLY A 1 192 ? -3.065 -5.785 -17.318 1.00 71.56 192 GLY A O 1
ATOM 1469 N N . SER A 1 193 ? -1.214 -6.976 -17.757 1.00 76.69 193 SER A N 1
ATOM 1470 C CA . SER A 1 193 ? -1.892 -8.230 -18.087 1.00 76.69 193 SER A CA 1
ATOM 1471 C C . SER A 1 193 ? -2.114 -9.145 -16.870 1.00 76.69 193 SER A C 1
ATOM 1473 O O . SER A 1 193 ? -1.490 -9.010 -15.821 1.00 76.69 193 SER A O 1
ATOM 1475 N N . GLY A 1 194 ? -3.017 -10.117 -17.013 1.00 77.19 194 GLY A N 1
ATOM 1476 C CA . GLY A 1 194 ? -3.300 -11.122 -15.984 1.00 77.19 194 GLY A CA 1
ATOM 1477 C C . GLY A 1 194 ? -4.605 -10.893 -15.225 1.00 77.19 194 GLY A C 1
ATOM 1478 O O . GLY A 1 194 ? -5.368 -9.966 -15.507 1.00 77.19 194 GLY A O 1
ATOM 1479 N N . GLU A 1 195 ? -4.889 -11.797 -14.289 1.00 82.31 195 GLU A N 1
ATOM 1480 C CA . GLU A 1 195 ? -6.059 -11.697 -13.421 1.00 82.31 195 GLU A CA 1
ATOM 1481 C C . GLU A 1 195 ? -5.705 -10.909 -12.159 1.00 82.31 195 GLU A C 1
ATOM 1483 O O . GLU A 1 195 ? -4.827 -11.292 -11.386 1.00 82.31 195 GLU A O 1
ATOM 1488 N N . GLU A 1 196 ? -6.397 -9.792 -11.953 1.00 84.44 196 GLU A N 1
ATOM 1489 C CA . GLU A 1 196 ? -6.292 -9.005 -10.729 1.00 84.44 196 GLU A CA 1
ATOM 1490 C C . GLU A 1 196 ? -6.901 -9.773 -9.550 1.00 84.44 196 GLU A C 1
ATOM 1492 O O . GLU A 1 196 ? -8.031 -10.270 -9.635 1.00 84.44 196 GLU A O 1
ATOM 1497 N N . TRP A 1 197 ? -6.165 -9.836 -8.441 1.00 88.50 197 TRP A N 1
ATOM 1498 C CA . TRP A 1 197 ? -6.700 -10.291 -7.166 1.00 88.50 197 TRP A CA 1
ATOM 1499 C C . TRP A 1 197 ? -7.849 -9.384 -6.728 1.00 88.50 197 TRP A C 1
ATOM 1501 O O . TRP A 1 197 ? -7.723 -8.161 -6.697 1.00 88.50 197 TRP A O 1
ATOM 1511 N N . LYS A 1 198 ? -8.975 -9.987 -6.353 1.00 85.00 198 LYS A N 1
ATOM 1512 C CA . LYS A 1 198 ? -10.160 -9.258 -5.906 1.00 85.00 198 LYS A CA 1
ATOM 1513 C C . LYS A 1 198 ? -10.431 -9.597 -4.446 1.00 85.00 198 LYS A C 1
ATOM 1515 O O . LYS A 1 198 ? -10.729 -10.764 -4.188 1.00 85.00 198 LYS A O 1
ATOM 1520 N N . PRO A 1 199 ? -10.375 -8.621 -3.525 1.00 82.88 199 PRO A N 1
ATOM 1521 C CA . PRO A 1 199 ? -10.865 -8.846 -2.172 1.00 82.88 199 PRO A CA 1
ATOM 1522 C C . PRO A 1 199 ? -12.363 -9.179 -2.201 1.00 82.88 199 PRO A C 1
ATOM 1524 O O . PRO A 1 199 ? -13.096 -8.724 -3.088 1.00 82.88 199 PRO A O 1
ATOM 1527 N N . GLU A 1 200 ? -12.839 -9.942 -1.219 1.00 79.81 200 GLU A N 1
ATOM 1528 C CA . GLU A 1 200 ? -14.267 -10.210 -1.023 1.00 79.81 200 GLU A CA 1
ATOM 1529 C C . GLU A 1 200 ? -15.027 -8.920 -0.697 1.00 79.81 200 GLU A C 1
ATOM 1531 O O . GLU A 1 200 ? -16.181 -8.742 -1.106 1.00 79.81 200 GLU A O 1
ATOM 1536 N N . ALA A 1 201 ? -14.390 -7.996 0.029 1.00 74.06 201 ALA A N 1
ATOM 1537 C CA . ALA A 1 201 ? -14.970 -6.687 0.278 1.00 74.06 201 ALA A CA 1
ATOM 1538 C C . ALA A 1 201 ? -14.956 -5.842 -1.013 1.00 74.06 201 ALA A C 1
ATOM 1540 O O . ALA A 1 201 ? -13.915 -5.687 -1.655 1.00 74.06 201 ALA A O 1
ATOM 1541 N N . PRO A 1 202 ? -16.098 -5.245 -1.402 1.00 70.31 202 PRO A N 1
ATOM 1542 C CA . PRO A 1 202 ? -16.194 -4.493 -2.646 1.00 70.31 202 PRO A CA 1
ATOM 1543 C C . PRO A 1 202 ? -15.257 -3.283 -2.635 1.00 70.31 202 PRO A C 1
ATOM 1545 O O . PRO A 1 202 ? -15.050 -2.664 -1.588 1.00 70.31 202 PRO A O 1
ATOM 1548 N N . THR A 1 203 ? -14.731 -2.914 -3.805 1.00 71.00 203 THR A N 1
ATOM 1549 C CA . THR A 1 203 ? -13.949 -1.684 -3.972 1.00 71.00 203 THR A CA 1
ATOM 1550 C C . THR A 1 203 ? -14.767 -0.484 -3.483 1.00 71.00 203 THR A C 1
ATOM 1552 O O . THR A 1 203 ? -15.908 -0.307 -3.923 1.00 71.00 203 THR A O 1
ATOM 1555 N N . PRO A 1 204 ? -14.224 0.334 -2.570 1.00 72.19 204 PRO A N 1
ATOM 1556 C CA . PRO A 1 204 ? -14.938 1.463 -2.010 1.00 72.19 204 PRO A CA 1
ATOM 1557 C C . PRO A 1 204 ? -15.068 2.551 -3.077 1.00 72.19 204 PRO A C 1
ATOM 1559 O O . PRO A 1 204 ? -14.135 2.817 -3.839 1.00 72.19 204 PRO A O 1
ATOM 1562 N N . SER A 1 205 ? -16.234 3.190 -3.137 1.00 78.50 205 SER A N 1
ATOM 1563 C CA . SER A 1 205 ? -16.407 4.393 -3.947 1.00 78.50 205 SER A CA 1
ATOM 1564 C C . SER A 1 205 ? -15.555 5.541 -3.392 1.00 78.50 205 SER A C 1
ATOM 1566 O O . SER A 1 205 ? -15.079 5.507 -2.256 1.00 78.50 205 SER A O 1
ATOM 1568 N N . VAL A 1 206 ? -15.389 6.611 -4.173 1.00 73.81 206 VAL A N 1
ATOM 1569 C CA . VAL A 1 206 ? -14.731 7.839 -3.687 1.00 73.81 206 VAL A CA 1
ATOM 1570 C C . VAL A 1 206 ? -15.435 8.383 -2.439 1.00 73.81 206 VAL A C 1
ATOM 1572 O O . VAL A 1 206 ? -14.781 8.855 -1.511 1.00 73.81 206 VAL A O 1
ATOM 1575 N N . GLU A 1 207 ? -16.761 8.281 -2.399 1.00 79.88 207 GLU A N 1
ATOM 1576 C CA . GLU A 1 207 ? -17.581 8.708 -1.267 1.00 79.88 207 GLU A CA 1
ATOM 1577 C C . GLU A 1 207 ? -17.306 7.847 -0.029 1.00 79.88 207 GLU A C 1
ATOM 1579 O O . GLU A 1 207 ? -17.135 8.394 1.059 1.00 79.88 207 GLU A O 1
ATOM 1584 N N . ASP A 1 208 ? -17.163 6.528 -0.201 1.00 78.56 208 ASP A N 1
ATOM 1585 C CA . ASP A 1 208 ? -16.791 5.611 0.881 1.00 78.56 208 ASP A CA 1
ATOM 1586 C C . ASP A 1 208 ? -15.397 5.935 1.435 1.00 78.56 208 ASP A C 1
ATOM 1588 O O . ASP A 1 208 ? -15.216 6.007 2.649 1.00 78.56 208 ASP A O 1
ATOM 1592 N N . LEU A 1 209 ? -14.415 6.193 0.562 1.00 76.44 209 LEU A N 1
ATOM 1593 C CA . LEU A 1 209 ? -13.046 6.531 0.973 1.00 76.44 209 LEU A CA 1
ATOM 1594 C C . LEU A 1 209 ? -12.987 7.820 1.806 1.00 76.44 209 LEU A C 1
ATOM 1596 O O . LEU A 1 209 ? -12.293 7.887 2.827 1.00 76.44 209 LEU A O 1
ATOM 1600 N N . VAL A 1 210 ? -13.748 8.838 1.400 1.00 76.56 210 VAL A N 1
ATOM 1601 C CA . VAL A 1 210 ? -13.884 10.090 2.158 1.00 76.56 210 VAL A CA 1
ATOM 1602 C C . VAL A 1 210 ? -14.641 9.853 3.467 1.00 76.56 210 VAL A C 1
ATOM 1604 O O . VAL A 1 210 ? -14.239 10.371 4.511 1.00 76.56 210 VAL A O 1
ATOM 1607 N N . ALA A 1 211 ? -15.708 9.054 3.451 1.00 77.38 211 ALA A N 1
ATOM 1608 C CA . ALA A 1 211 ? -16.481 8.731 4.647 1.00 77.38 211 ALA A CA 1
ATOM 1609 C C . ALA A 1 211 ? -15.632 8.009 5.704 1.00 77.38 211 ALA A C 1
ATOM 1611 O O . ALA A 1 211 ? -15.671 8.389 6.874 1.00 77.38 211 ALA A O 1
ATOM 1612 N N . TYR A 1 212 ? -14.810 7.032 5.302 1.00 79.88 212 TYR A N 1
ATOM 1613 C CA . TYR A 1 212 ? -13.904 6.347 6.228 1.00 79.88 212 TYR A CA 1
ATOM 1614 C C . TYR A 1 212 ? -12.917 7.311 6.878 1.00 79.88 212 TYR A C 1
ATOM 1616 O O . TYR A 1 212 ? -12.705 7.249 8.086 1.00 79.88 212 TYR A O 1
ATOM 1624 N N . GLY A 1 213 ? -12.345 8.227 6.096 1.00 69.19 213 GLY A N 1
ATOM 1625 C CA . GLY A 1 213 ? -11.377 9.184 6.619 1.00 69.19 213 GLY A CA 1
ATOM 1626 C C . GLY A 1 213 ? -11.997 10.253 7.532 1.00 69.19 213 GLY A C 1
ATOM 1627 O O . GLY A 1 213 ? -11.430 10.650 8.547 1.00 69.19 213 GLY A O 1
ATOM 1628 N N . THR A 1 214 ? -13.218 10.690 7.232 1.00 68.31 214 THR A N 1
ATOM 1629 C CA . THR A 1 214 ? -13.894 11.765 7.982 1.00 68.31 214 THR A CA 1
ATOM 1630 C C . THR A 1 214 ? -14.540 11.315 9.296 1.00 68.31 214 THR A C 1
ATOM 1632 O O . THR A 1 214 ? -15.081 12.153 10.024 1.00 68.31 214 THR A O 1
ATOM 1635 N N . SER A 1 215 ? -14.442 10.031 9.667 1.00 54.78 215 SER A N 1
ATOM 1636 C CA . SER A 1 215 ? -15.057 9.476 10.885 1.00 54.78 215 SER A CA 1
ATOM 1637 C C . SER A 1 215 ? -14.468 10.003 12.212 1.00 54.78 215 SER A C 1
ATOM 1639 O O . SER A 1 215 ? -14.878 9.566 13.289 1.00 54.78 215 SER A O 1
ATOM 1641 N N . ALA A 1 216 ? -13.584 11.004 12.183 1.00 50.88 216 ALA A N 1
ATOM 1642 C CA . ALA A 1 216 ? -13.186 11.789 13.349 1.00 50.88 216 ALA A CA 1
ATOM 1643 C C . ALA A 1 216 ? -14.144 12.974 13.607 1.00 50.88 216 ALA A C 1
ATOM 1645 O O . ALA A 1 216 ? -13.741 14.135 13.635 1.00 50.88 216 ALA A O 1
ATOM 1646 N N . THR A 1 217 ? -15.430 12.701 13.847 1.00 44.34 217 THR A N 1
ATOM 1647 C CA . THR A 1 217 ? -16.308 13.655 14.554 1.00 44.34 217 THR A CA 1
ATOM 1648 C C . THR A 1 217 ? -17.021 12.969 15.710 1.00 44.34 217 THR A C 1
ATOM 1650 O O . THR A 1 217 ? -18.209 12.678 15.664 1.00 44.34 217 THR A O 1
ATOM 1653 N N . HIS A 1 218 ? -16.285 12.727 16.793 1.00 38.00 218 HIS A N 1
ATOM 1654 C CA . HIS A 1 218 ? -16.873 12.654 18.130 1.00 38.00 218 HIS A CA 1
ATOM 1655 C C . HIS A 1 218 ? -16.190 13.690 19.025 1.00 38.00 218 HIS A C 1
ATOM 1657 O O . HIS A 1 218 ? -15.189 13.429 19.685 1.00 38.00 218 HIS A O 1
ATOM 1663 N N . GLY A 1 219 ? -16.765 14.889 19.051 1.00 33.28 219 GLY A N 1
ATOM 1664 C CA . GLY A 1 219 ? -16.828 15.677 20.279 1.00 33.28 219 GLY A CA 1
ATOM 1665 C C . GLY A 1 219 ? -18.277 15.680 20.791 1.00 33.28 219 GLY A C 1
ATOM 1666 O O . GLY A 1 219 ? -19.178 15.469 19.978 1.00 33.28 219 GLY A O 1
ATOM 1667 N N . PRO A 1 220 ? -18.545 15.958 22.082 1.00 37.03 220 PRO A N 1
ATOM 1668 C CA . PRO A 1 220 ? -17.615 16.355 23.137 1.00 37.03 220 PRO A CA 1
ATOM 1669 C C . PRO A 1 220 ? -17.531 15.340 24.296 1.00 37.03 220 PRO A C 1
ATOM 1671 O O . PRO A 1 220 ? -18.418 14.516 24.504 1.00 37.03 220 PRO A O 1
ATOM 1674 N N . ARG A 1 221 ? -16.482 15.476 25.119 1.00 44.88 221 ARG A N 1
ATOM 1675 C CA . ARG A 1 221 ? -16.520 15.020 26.516 1.00 44.88 221 ARG A CA 1
ATOM 1676 C C . ARG A 1 221 ? -17.736 15.644 27.213 1.00 44.88 221 ARG A C 1
ATOM 1678 O O . ARG A 1 221 ? -17.873 16.869 27.200 1.00 44.88 221 ARG A O 1
ATOM 1685 N N . ALA A 1 222 ? -18.541 14.803 27.851 1.00 42.06 222 ALA A N 1
ATOM 1686 C CA . ALA A 1 222 ? -19.423 15.144 28.962 1.00 42.06 222 ALA A CA 1
ATOM 1687 C C . ALA A 1 222 ? -19.087 14.213 30.130 1.00 42.06 222 ALA A C 1
ATOM 1689 O O . ALA A 1 222 ? -18.810 13.023 29.852 1.00 42.06 222 ALA A O 1
#

Foldseek 3Di:
DPDDDPPCPLVVVQVVVLVVCVLPDPDKDFSFAAPDADLLAEEEEAEALFPDAAACVRCVPPVQSVLLLVLSQVLLVLVLVVLVLLVVLQHAYEYEHEDDSVHDDDPRRHDPSSVVSVVVNVVGHIYMYYDNLVVVLVCCCPRNVQQSHPEYEYAYEAQACPDGSSNSSQVSSVVVNGHYAYDPSHQNHSNSDHDGRGRPRDHDDPVRSSVSSNSPDDDDDD

Organism: NCBI:txid270350

pLDDT: mean 78.31, std 16.68, range [27.61, 97.88]